Protein AF-A0A1W9LTY4-F1 (afdb_monomer)

Foldseek 3Di:
DVVVVVVVVVVVVVVVVVVDPDPVVVVVVVVVVVVVVVVVVVVVVVVVVVVCVVVPVCVVVLVVLLVVDVVLVVLVVVLVVVLVVCCVPPVDDPVVNVVSVVVSVVVSVVVSVVQCPDPVSVVVSVVPQPPPPVVVLLVLLPLADPLLSVLLVLVVVLLVVVCVVDPDPLCVSLSSLVVVLSSLLSVLRSVLVVCLVPDDDPVVNVVSVVLNVVSSVLSNVLSVLSVVLVVVVVVPVVDPVCSVVSVVSSVVNSVSSVVSSVVSVPD

Nearest PDB structures (foldseek):
  4o5m-assembly1_D  TM=4.975E-01  e=4.688E+00  Brucella suis 1330
  4nqi-assembly1_A  TM=3.437E-01  e=2.081E+00  Dictyostelium discoideum
  1zww-assembly1_B  TM=2.992E-01  e=2.081E+00  Mus musculus
  1zww-assembly1_A  TM=3.398E-01  e=3.286E+00  Mus musculus

Secondary structure (DSSP, 8-state):
-HHHHHHHHHHHHHHHHHH---HHHHHHHHHHHHHHHHHHHHHHHHHHHHHHGGGGGGHHHHHHHHHT-HHHHHHHHHHHHHHHHHHHHH---HHHHHHHHHHHHHHHHHHHHHHHTSHHHHHHHTTS-----HHHHHHHHTTS-HHHHHHHHHHHHHHHHHHHH---TTTHHHHHHHHHHHHHHHHHHHHHHHHHHHS--HHHHHHHHHHHHHHHHHHHHHHHHHHHHHHHHHHHTT-TTHHHHHHHHHHHHHHHHHHHHHHHH--

Solvent-accessible surface area (backbone atoms only — not comparable to full-atom values): 14920 Å² total; per-residue (Å²): 116,71,67,61,57,50,51,57,53,50,53,57,50,56,59,54,56,74,72,52,85,49,69,70,60,50,52,55,51,51,51,53,51,51,53,52,53,50,50,52,47,51,53,55,48,51,60,54,49,65,66,50,60,81,42,62,88,50,46,64,58,51,53,51,56,50,69,70,32,69,68,51,55,50,53,52,50,51,47,52,51,53,52,49,52,50,48,73,74,62,66,59,59,71,70,56,47,53,52,50,54,53,47,48,54,50,51,53,54,49,47,52,56,55,47,70,67,31,67,70,46,49,61,47,55,75,62,46,72,74,81,68,56,65,65,62,53,56,61,62,42,72,69,37,56,71,72,41,41,57,35,50,54,53,36,51,53,49,50,53,48,51,54,69,76,46,83,59,77,86,56,48,65,61,52,50,49,40,53,50,48,52,48,56,43,48,57,50,46,28,54,51,52,52,43,47,73,76,49,75,54,72,68,55,29,51,52,44,51,50,53,52,52,51,53,40,48,51,45,43,52,39,35,52,50,49,52,51,48,59,58,50,50,75,66,38,84,78,41,85,76,42,56,62,56,53,53,50,51,54,50,50,48,43,48,53,51,51,50,58,48,47,62,75,70,57,129

Sequence (267 aa):
MVSESLNMKLQRFITKKHQMRNFPDFLLFSLKFIAKEIKKLIVATKCLFRENFCNMMRSERIFSAISAYPLTWLSFIIVIVMEWAFMAWFEPPMLIKLAAVSTGVILLLIWIIIFTRSETFWRRYNRMPEEMDTDEFKASLKDAHPAFIQAVEKCMEMVHKIQKEFKSKSFQGEVDWLMKSLTDLTQNHIQLYSRSREFGTEEQKQEMNNLIGQQIKSVEDSLVALKRFSGNLTLFDSQINAQKEIDAELKAINQGLQEAIKEVLSP

Structure (mmCIF, N/CA/C/O backbone):
data_AF-A0A1W9LTY4-F1
#
_entry.id   AF-A0A1W9LTY4-F1
#
loop_
_atom_site.group_PDB
_atom_site.id
_atom_site.type_symbol
_atom_site.label_atom_id
_atom_site.label_alt_id
_atom_site.label_comp_id
_atom_site.label_asym_id
_atom_site.label_entity_id
_atom_site.label_seq_id
_atom_site.pdbx_PDB_ins_code
_atom_site.Cartn_x
_atom_site.Cartn_y
_atom_site.Cartn_z
_atom_site.occupancy
_atom_site.B_iso_or_equiv
_atom_site.auth_seq_id
_atom_site.auth_comp_id
_atom_site.auth_asym_id
_atom_site.auth_atom_id
_atom_site.pdbx_PDB_model_num
ATOM 1 N N . MET A 1 1 ? 17.345 29.601 -9.225 1.00 54.03 1 MET A N 1
ATOM 2 C CA . MET A 1 1 ? 18.700 29.594 -8.617 1.00 54.03 1 MET A CA 1
ATOM 3 C C . MET A 1 1 ? 19.622 28.460 -9.093 1.00 54.03 1 MET A C 1
ATO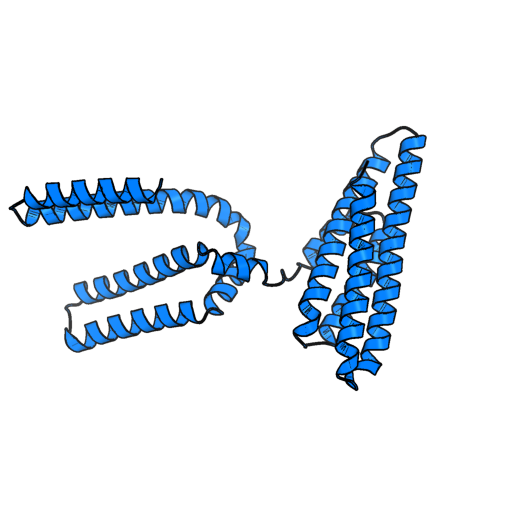M 5 O O . MET A 1 1 ? 20.791 28.736 -9.328 1.00 54.03 1 MET A O 1
ATOM 9 N N . VAL A 1 2 ? 19.172 27.208 -9.288 1.00 64.31 2 VAL A N 1
ATOM 10 C CA . VAL A 1 2 ? 20.067 26.112 -9.759 1.00 64.31 2 VAL A CA 1
ATOM 11 C C . VAL A 1 2 ? 20.572 26.323 -11.202 1.00 64.31 2 VAL A C 1
ATOM 13 O O . VAL A 1 2 ? 21.733 26.043 -11.495 1.00 64.31 2 VAL A O 1
ATOM 16 N N . SER A 1 3 ? 19.734 26.896 -12.075 1.00 59.31 3 SER A N 1
ATOM 17 C CA . SER A 1 3 ? 20.059 27.185 -13.485 1.00 59.31 3 SER A CA 1
ATOM 18 C C . SER A 1 3 ? 21.231 28.173 -13.657 1.00 59.31 3 SER A C 1
ATOM 20 O O . SER A 1 3 ? 22.182 27.889 -14.385 1.00 59.31 3 SER A O 1
ATOM 22 N N . GLU A 1 4 ? 21.253 29.281 -12.907 1.00 70.31 4 GLU A N 1
ATOM 23 C CA . GLU A 1 4 ? 22.330 30.287 -12.994 1.00 70.31 4 GLU A CA 1
ATOM 24 C C . GLU A 1 4 ? 23.673 29.770 -12.454 1.00 70.31 4 GLU A C 1
ATOM 26 O O . GLU A 1 4 ? 24.735 30.081 -13.000 1.00 70.31 4 GLU A O 1
ATOM 31 N N . SER A 1 5 ? 23.640 28.911 -11.426 1.00 79.50 5 SER A N 1
ATOM 32 C CA . SER A 1 5 ? 24.843 28.266 -10.878 1.00 79.50 5 SER A CA 1
ATOM 33 C C . SER A 1 5 ? 25.511 27.326 -11.888 1.00 79.50 5 SER A C 1
ATOM 35 O O . SER A 1 5 ? 26.742 27.263 -11.967 1.00 79.50 5 SER A O 1
ATOM 37 N N . LEU A 1 6 ? 24.711 26.605 -12.679 1.00 73.38 6 LEU A N 1
ATOM 38 C CA . LEU A 1 6 ? 25.202 25.740 -13.753 1.00 73.38 6 LEU A CA 1
ATOM 39 C C . LEU A 1 6 ? 25.782 26.561 -14.907 1.00 73.38 6 LEU A C 1
ATOM 41 O O . LEU A 1 6 ? 26.866 26.235 -15.390 1.00 73.38 6 LEU A O 1
ATOM 45 N N . ASN A 1 7 ? 25.128 27.664 -15.279 1.00 74.62 7 ASN A N 1
ATOM 46 C CA . ASN A 1 7 ? 25.553 28.492 -16.406 1.00 74.62 7 ASN A CA 1
ATOM 47 C C . ASN A 1 7 ? 26.909 29.185 -16.146 1.00 74.62 7 ASN A C 1
ATOM 49 O O . ASN A 1 7 ? 27.810 29.150 -16.987 1.00 74.62 7 ASN A O 1
ATOM 53 N N . MET A 1 8 ? 27.134 29.694 -14.926 1.00 80.50 8 MET A N 1
ATOM 54 C CA . MET A 1 8 ? 28.442 30.245 -14.534 1.00 80.50 8 MET A CA 1
ATOM 55 C C . MET A 1 8 ? 29.559 29.190 -14.481 1.00 80.50 8 MET A C 1
ATOM 57 O O . MET A 1 8 ? 30.711 29.487 -14.813 1.00 80.50 8 MET A O 1
ATOM 61 N N . LYS A 1 9 ? 29.253 27.953 -14.068 1.00 80.75 9 LYS A N 1
ATOM 62 C CA . LYS A 1 9 ? 30.239 26.857 -14.068 1.00 80.75 9 LYS A CA 1
ATOM 63 C C . LYS A 1 9 ? 30.609 26.441 -15.489 1.00 80.75 9 LYS A C 1
ATOM 65 O O . LYS A 1 9 ? 31.783 26.173 -15.739 1.00 80.75 9 LYS A O 1
ATOM 70 N N . LEU A 1 10 ? 29.642 26.449 -16.407 1.00 76.12 10 LEU A N 1
ATOM 71 C CA . LEU A 1 10 ? 29.860 26.132 -17.815 1.00 76.12 10 LEU A CA 1
ATOM 72 C C . LEU A 1 10 ? 30.768 27.173 -18.488 1.00 76.12 10 LEU A C 1
ATOM 74 O O . LEU A 1 10 ? 31.749 26.803 -19.132 1.00 76.12 10 LEU A O 1
ATOM 78 N N . GLN A 1 11 ? 30.517 28.469 -18.263 1.00 78.88 11 GLN A N 1
ATOM 79 C CA . GLN A 1 11 ? 31.347 29.532 -18.843 1.00 78.88 11 GLN A CA 1
ATOM 80 C C . GLN A 1 11 ? 32.803 29.480 -18.372 1.00 78.88 11 GLN A C 1
ATOM 82 O O . GLN A 1 11 ? 33.707 29.588 -19.202 1.00 78.88 11 GLN A O 1
ATOM 87 N N . ARG A 1 12 ? 33.049 29.237 -17.076 1.00 82.25 12 ARG A N 1
ATOM 88 C CA . ARG A 1 12 ? 34.416 29.069 -16.543 1.00 82.25 12 ARG A CA 1
ATOM 89 C C . ARG A 1 12 ? 35.118 27.835 -17.108 1.00 82.25 12 ARG A C 1
ATOM 91 O O . ARG A 1 12 ? 36.339 27.831 -17.239 1.00 82.25 12 ARG A O 1
ATOM 98 N N . PHE A 1 13 ? 34.367 26.786 -17.438 1.00 73.38 13 PHE A N 1
ATOM 99 C CA . PHE A 1 13 ? 34.918 25.579 -18.050 1.00 73.38 13 PHE A CA 1
ATOM 100 C C . PHE A 1 13 ? 35.371 25.842 -19.494 1.00 73.38 13 PHE A C 1
ATOM 102 O O . PHE A 1 13 ? 36.461 25.426 -19.884 1.00 73.38 13 PHE A O 1
ATOM 109 N N . ILE A 1 14 ? 34.581 26.601 -20.261 1.00 73.62 14 ILE A N 1
ATOM 110 C CA . ILE A 1 14 ? 34.890 26.965 -21.652 1.00 73.62 14 ILE A CA 1
ATOM 111 C C . ILE A 1 14 ? 36.119 27.884 -21.726 1.00 73.62 14 ILE A C 1
ATOM 113 O O . ILE A 1 14 ? 37.012 27.641 -22.538 1.00 73.62 14 ILE A O 1
ATOM 117 N N . THR A 1 15 ? 36.228 28.881 -20.841 1.00 75.94 15 THR A N 1
ATOM 118 C CA . THR A 1 15 ? 37.403 29.778 -20.814 1.00 75.94 15 THR A CA 1
ATOM 119 C C . THR A 1 15 ? 38.686 29.026 -20.468 1.00 75.94 15 THR A C 1
ATOM 121 O O . THR A 1 15 ? 39.719 29.246 -21.095 1.00 75.94 15 THR A O 1
ATOM 124 N N . LYS A 1 16 ? 38.624 28.075 -19.528 1.00 67.62 16 LYS A N 1
ATOM 125 C CA . LYS A 1 16 ? 39.793 27.272 -19.138 1.00 67.62 16 LYS A CA 1
ATOM 126 C C . LYS A 1 16 ? 40.217 26.270 -20.217 1.00 67.62 16 LYS A C 1
ATOM 128 O O . LYS A 1 16 ? 41.405 25.987 -20.346 1.00 67.62 16 LYS A O 1
ATOM 133 N N . LYS A 1 17 ? 39.267 25.774 -21.020 1.00 60.31 17 LYS A N 1
ATOM 134 C CA . LYS A 1 17 ? 39.527 24.880 -22.161 1.00 60.31 17 LYS A CA 1
ATOM 135 C C . LYS A 1 17 ? 40.365 25.561 -23.247 1.00 60.31 17 LYS A C 1
ATOM 137 O O . LYS A 1 17 ? 41.243 24.921 -23.812 1.00 60.31 17 LYS A O 1
ATOM 142 N N . HIS A 1 18 ? 40.149 26.852 -23.500 1.00 63.06 18 HIS A N 1
ATOM 143 C CA . HIS A 1 18 ? 40.916 27.590 -24.511 1.00 63.06 18 HIS A CA 1
ATOM 144 C C . HIS A 1 18 ? 42.380 27.848 -24.123 1.00 63.06 18 HIS A C 1
ATOM 146 O O . HIS A 1 18 ? 43.207 28.097 -24.998 1.00 63.06 18 HIS A O 1
ATOM 152 N N . GLN A 1 19 ? 42.707 27.763 -22.832 1.00 62.19 19 GLN A N 1
ATOM 153 C CA . GLN A 1 19 ? 44.038 28.070 -22.309 1.00 62.19 19 GLN A CA 1
ATOM 154 C C . GLN A 1 19 ? 44.974 26.845 -22.253 1.00 62.19 19 GLN A C 1
ATOM 156 O O . GLN A 1 19 ? 46.182 27.010 -22.103 1.00 62.19 19 GLN A O 1
ATOM 161 N N . MET A 1 20 ? 44.455 25.620 -22.416 1.00 57.00 20 MET A N 1
ATOM 162 C CA . MET A 1 20 ? 45.250 24.384 -22.430 1.00 57.00 20 MET A CA 1
ATOM 163 C C . MET A 1 20 ? 45.472 23.905 -23.873 1.00 57.00 20 MET A C 1
ATOM 165 O O . MET A 1 20 ? 44.665 23.155 -24.414 1.00 57.00 20 MET A O 1
ATOM 169 N N . ARG A 1 21 ? 46.566 24.342 -24.516 1.00 54.47 21 ARG A N 1
ATOM 170 C CA . ARG A 1 21 ? 46.951 23.876 -25.870 1.00 54.47 21 ARG A CA 1
ATOM 171 C C . ARG A 1 21 ? 47.548 22.463 -25.899 1.00 54.47 21 ARG A C 1
ATOM 173 O O . ARG A 1 21 ? 47.611 21.869 -26.969 1.00 54.47 21 ARG A O 1
ATOM 180 N N . ASN A 1 22 ? 47.937 21.906 -24.753 1.00 58.03 22 ASN A N 1
ATOM 181 C CA . ASN A 1 22 ? 48.504 20.563 -24.672 1.00 58.03 22 ASN A CA 1
ATOM 182 C C . ASN A 1 22 ? 47.412 19.529 -24.355 1.00 58.03 22 ASN A C 1
ATOM 184 O O . ASN A 1 22 ? 46.839 19.507 -23.266 1.00 58.03 22 ASN A O 1
ATOM 188 N N . PHE A 1 23 ? 47.154 18.641 -25.319 1.00 59.53 23 PHE A N 1
ATOM 189 C CA . PHE A 1 23 ? 46.221 17.512 -25.221 1.00 59.53 23 PHE A CA 1
ATOM 190 C C . PHE A 1 23 ? 46.355 16.649 -23.939 1.00 59.53 23 PHE A C 1
ATOM 192 O O . PHE A 1 23 ? 45.315 16.301 -23.368 1.00 59.53 23 PHE A O 1
ATOM 199 N N . PRO A 1 24 ? 47.564 16.332 -23.417 1.00 68.44 24 PRO A N 1
ATOM 200 C CA . PRO A 1 24 ? 47.681 15.540 -22.186 1.00 68.44 24 PRO A CA 1
ATOM 201 C C . PRO A 1 24 ? 47.119 16.248 -20.942 1.00 68.44 24 PRO A C 1
ATOM 203 O O . PRO A 1 24 ? 46.487 15.601 -20.104 1.00 68.44 24 PRO A O 1
ATOM 206 N N . ASP A 1 25 ? 47.251 17.573 -20.844 1.00 67.69 25 ASP A N 1
ATOM 207 C CA . ASP A 1 25 ? 46.746 18.337 -19.695 1.00 67.69 25 ASP A CA 1
ATOM 208 C C . ASP A 1 25 ? 45.213 18.408 -19.689 1.00 67.69 25 ASP A C 1
ATOM 210 O O . ASP A 1 25 ? 44.577 18.356 -18.631 1.00 67.69 25 ASP A O 1
ATOM 214 N N . PHE A 1 26 ? 44.599 18.444 -20.877 1.00 64.56 26 PHE A N 1
ATOM 215 C CA . PHE A 1 26 ? 43.145 18.417 -21.030 1.00 64.56 26 PHE A CA 1
ATOM 216 C C . PHE A 1 26 ? 42.536 17.076 -20.592 1.00 64.56 26 PHE A C 1
ATOM 218 O O . PHE A 1 26 ? 41.509 17.060 -19.901 1.00 64.56 26 PHE A O 1
ATOM 225 N N . LEU A 1 27 ? 43.175 15.952 -20.937 1.00 64.94 27 LEU A N 1
ATOM 226 C CA . LEU A 1 27 ? 42.747 14.626 -20.481 1.00 64.94 27 LEU A CA 1
ATOM 227 C C . LEU A 1 27 ? 42.854 14.505 -18.959 1.00 64.94 27 LEU A C 1
ATOM 229 O O . LEU A 1 27 ? 41.917 14.048 -18.302 1.00 64.94 27 LEU A O 1
ATOM 233 N N . LEU A 1 28 ? 43.953 14.991 -18.382 1.00 73.12 28 LEU A N 1
ATOM 234 C CA . LEU A 1 28 ? 44.197 14.929 -16.943 1.00 73.12 28 LEU A CA 1
ATOM 235 C C . LEU A 1 28 ? 43.223 15.823 -16.156 1.00 73.12 28 LEU A C 1
ATOM 237 O O . LEU A 1 28 ? 42.748 15.444 -15.081 1.00 73.12 28 LEU A O 1
ATOM 241 N N . PHE A 1 29 ? 42.857 16.984 -16.707 1.00 72.50 29 PHE A N 1
ATOM 242 C CA . PHE A 1 29 ? 41.827 17.856 -16.145 1.00 72.50 29 PHE A CA 1
ATOM 243 C C . PHE A 1 29 ? 40.425 17.235 -16.226 1.00 72.50 29 PHE A C 1
ATOM 245 O O . PHE A 1 29 ? 39.695 17.240 -15.232 1.00 72.50 29 PHE A O 1
ATOM 252 N N . SER A 1 30 ? 40.070 16.652 -17.374 1.00 66.38 30 SER A N 1
ATOM 253 C CA . SER A 1 30 ? 38.777 15.989 -17.584 1.00 66.38 30 SER A CA 1
ATOM 254 C C . SER A 1 30 ? 38.609 14.788 -16.650 1.00 66.38 30 SER A C 1
ATOM 256 O O . SER A 1 30 ? 37.579 14.665 -15.989 1.00 66.38 30 SER A O 1
ATOM 258 N N . LEU A 1 31 ? 39.655 13.970 -16.486 1.00 69.94 31 LEU A N 1
ATOM 259 C CA . LEU A 1 31 ? 39.673 12.853 -15.539 1.00 69.94 31 LEU A CA 1
ATOM 260 C C . LEU A 1 31 ? 39.520 13.320 -14.088 1.00 69.94 31 LEU A C 1
ATOM 262 O O . LEU A 1 31 ? 38.725 12.751 -13.344 1.00 69.94 31 LEU A O 1
ATOM 266 N N . LYS A 1 32 ? 40.219 14.387 -13.678 1.00 80.00 32 LYS A N 1
ATOM 267 C CA . LYS A 1 32 ? 40.078 14.954 -12.324 1.00 80.00 32 LYS A CA 1
ATOM 268 C C . LYS A 1 32 ? 38.678 15.510 -12.069 1.00 80.00 32 LYS A C 1
ATOM 270 O O . LYS A 1 32 ? 38.164 15.380 -10.957 1.00 80.00 32 LYS A O 1
ATOM 275 N N . PHE A 1 33 ? 38.059 16.127 -13.073 1.00 73.69 33 PHE A N 1
ATOM 276 C CA . PHE A 1 33 ? 36.700 16.649 -12.965 1.00 73.69 33 PHE A CA 1
ATOM 277 C C . PHE A 1 33 ? 35.673 15.516 -12.844 1.00 73.69 33 PHE A C 1
ATOM 279 O O . PHE A 1 33 ? 34.871 15.522 -11.909 1.00 73.69 33 PHE A O 1
ATOM 286 N N . ILE A 1 34 ? 35.766 14.504 -13.713 1.00 64.94 34 ILE A N 1
ATOM 287 C CA . ILE A 1 34 ? 34.916 13.308 -13.674 1.00 64.94 34 ILE A CA 1
ATOM 288 C C . ILE A 1 34 ? 35.092 12.572 -12.338 1.00 64.94 34 ILE A C 1
ATOM 290 O O . ILE A 1 34 ? 34.106 12.292 -11.665 1.00 64.94 34 ILE A O 1
ATOM 294 N N . ALA A 1 35 ? 36.328 12.355 -11.878 1.00 77.25 35 ALA A N 1
ATOM 295 C CA . ALA A 1 35 ? 36.602 11.708 -10.594 1.00 77.25 35 ALA A CA 1
ATOM 296 C C . ALA A 1 35 ? 36.017 12.484 -9.401 1.00 77.25 35 ALA A C 1
ATOM 298 O O . ALA A 1 35 ? 35.515 11.882 -8.450 1.00 77.25 35 ALA A O 1
ATOM 299 N N . LYS A 1 36 ? 36.043 13.823 -9.441 1.00 81.06 36 LYS A N 1
ATOM 300 C CA . LYS A 1 36 ? 35.466 14.670 -8.388 1.00 81.06 36 LYS A CA 1
ATOM 301 C C . LYS A 1 36 ? 33.943 14.564 -8.336 1.00 81.06 36 LYS A C 1
ATOM 303 O O . LYS A 1 36 ? 33.391 14.474 -7.239 1.00 81.06 36 LYS A O 1
ATOM 308 N N . GLU 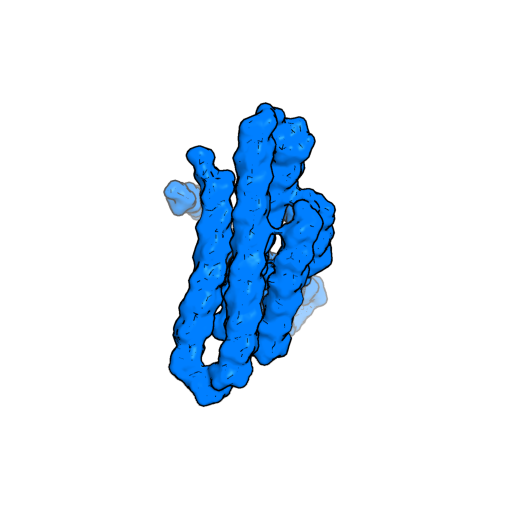A 1 37 ? 33.272 14.567 -9.485 1.00 73.81 37 GLU A N 1
ATOM 309 C CA . GLU A 1 37 ? 31.814 14.419 -9.538 1.00 73.81 37 GLU A CA 1
ATOM 310 C C . GLU A 1 37 ? 31.377 12.982 -9.211 1.00 73.81 37 GLU A C 1
ATOM 312 O O . GLU A 1 37 ? 30.442 12.808 -8.433 1.00 73.81 37 GLU A O 1
ATOM 317 N N . ILE A 1 38 ? 32.128 11.960 -9.643 1.00 69.88 38 ILE A N 1
ATOM 318 C CA . ILE A 1 38 ? 31.923 10.565 -9.219 1.00 69.88 38 ILE A CA 1
ATOM 319 C C . ILE A 1 38 ? 32.064 10.434 -7.699 1.00 69.88 38 ILE A C 1
ATOM 321 O O . ILE A 1 38 ? 31.228 9.806 -7.059 1.00 69.88 38 ILE A O 1
ATOM 325 N N . LYS A 1 39 ? 33.072 11.062 -7.079 1.00 77.00 39 LYS A N 1
ATOM 326 C CA . LYS A 1 39 ? 33.268 10.991 -5.622 1.00 77.00 39 LYS A CA 1
ATOM 327 C C . LYS A 1 39 ? 32.121 11.651 -4.849 1.00 77.00 39 LYS A C 1
ATOM 329 O O . LYS A 1 39 ? 31.703 11.118 -3.825 1.00 77.00 39 LYS A O 1
ATOM 334 N N . LYS A 1 40 ? 31.584 12.774 -5.340 1.00 74.94 40 LYS A N 1
ATOM 335 C CA . LYS A 1 40 ? 30.384 13.402 -4.759 1.00 74.94 40 LYS A CA 1
ATOM 336 C C . LYS A 1 40 ? 29.149 12.524 -4.913 1.00 74.94 40 LYS A C 1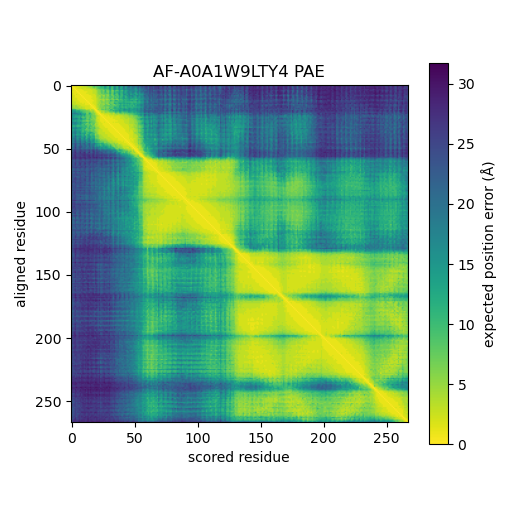
ATOM 338 O O . LYS A 1 40 ? 28.408 12.383 -3.945 1.00 74.94 40 LYS A O 1
ATOM 343 N N . LEU A 1 41 ? 28.964 11.924 -6.092 1.00 64.62 41 LEU A N 1
ATOM 344 C CA . LEU A 1 41 ? 27.915 10.940 -6.338 1.00 64.62 41 LEU A CA 1
ATOM 345 C C . LEU A 1 41 ? 28.040 9.799 -5.333 1.00 64.62 41 LEU A C 1
ATOM 347 O O . LEU A 1 41 ? 27.119 9.633 -4.557 1.00 64.62 41 LEU A O 1
ATOM 351 N N . ILE A 1 42 ? 29.197 9.137 -5.221 1.00 69.00 42 ILE A N 1
ATOM 352 C CA . ILE A 1 42 ? 29.436 8.024 -4.283 1.00 69.00 42 ILE A CA 1
ATOM 353 C C . ILE A 1 42 ? 29.132 8.398 -2.826 1.00 69.00 42 ILE A C 1
ATOM 355 O O . ILE A 1 42 ? 28.558 7.588 -2.103 1.00 69.00 42 ILE A O 1
ATOM 359 N N . VAL A 1 43 ? 29.507 9.596 -2.367 1.00 71.56 43 VAL A N 1
ATOM 360 C CA . VAL A 1 43 ? 29.210 10.041 -0.992 1.00 71.56 43 VAL A CA 1
ATOM 361 C C . VAL A 1 43 ? 27.708 10.265 -0.799 1.00 71.56 43 VAL A C 1
ATOM 363 O O . VAL A 1 43 ? 27.153 9.811 0.200 1.00 71.56 43 VAL A O 1
ATOM 366 N N . ALA A 1 44 ? 27.030 10.882 -1.772 1.00 66.19 44 ALA A N 1
ATOM 367 C CA . ALA A 1 44 ? 25.577 11.031 -1.750 1.00 66.19 44 ALA A CA 1
ATOM 368 C C . ALA A 1 44 ? 24.861 9.669 -1.821 1.00 66.19 44 ALA A C 1
ATOM 370 O O . ALA A 1 44 ? 23.882 9.459 -1.105 1.00 66.19 44 ALA A O 1
ATOM 371 N N . THR A 1 45 ? 25.375 8.721 -2.614 1.00 54.69 45 THR A N 1
ATOM 372 C CA . THR A 1 45 ? 24.852 7.354 -2.677 1.00 54.69 45 THR A CA 1
ATOM 373 C C . THR A 1 45 ? 25.097 6.618 -1.368 1.00 54.69 45 THR A C 1
ATOM 375 O O . THR A 1 45 ? 24.196 5.932 -0.923 1.00 54.69 45 THR A O 1
ATOM 378 N N . LYS A 1 46 ? 26.245 6.784 -0.695 1.00 56.84 46 LYS A N 1
ATOM 379 C CA . LYS A 1 46 ? 26.526 6.137 0.603 1.00 56.84 46 LYS A CA 1
ATOM 380 C C . LYS A 1 46 ? 25.604 6.610 1.728 1.00 56.84 46 LYS A C 1
ATOM 382 O O . LYS A 1 46 ? 25.189 5.774 2.525 1.00 56.84 46 LYS A O 1
ATOM 387 N N . CYS A 1 47 ? 25.260 7.899 1.791 1.00 52.28 47 CYS A N 1
ATOM 388 C CA . CYS A 1 47 ? 24.270 8.379 2.765 1.00 52.28 47 CYS A CA 1
ATOM 389 C C . CYS A 1 47 ? 22.880 7.783 2.495 1.00 52.28 47 CYS A C 1
ATOM 391 O O . CYS A 1 47 ? 22.246 7.296 3.422 1.00 52.28 47 CYS A O 1
ATOM 393 N N . LEU A 1 48 ? 22.461 7.711 1.226 1.00 51.66 48 LEU A N 1
ATOM 394 C CA . LEU A 1 48 ? 21.189 7.090 0.828 1.00 51.66 48 LEU A CA 1
ATOM 395 C C . LEU A 1 48 ? 21.186 5.556 0.964 1.00 51.66 48 LEU A C 1
ATOM 397 O O . LEU A 1 48 ? 20.149 4.952 1.210 1.00 51.66 48 LEU A O 1
ATOM 401 N N . PHE A 1 49 ? 22.335 4.902 0.802 1.00 44.81 49 PHE A N 1
ATOM 402 C CA . PHE A 1 49 ? 22.465 3.445 0.883 1.00 44.81 49 PHE A CA 1
ATOM 403 C C . PHE A 1 49 ? 22.434 2.948 2.333 1.00 44.81 49 PHE A C 1
ATOM 405 O O . PHE A 1 49 ? 21.983 1.837 2.590 1.00 44.81 49 PHE A O 1
ATOM 412 N N . ARG A 1 50 ? 22.859 3.785 3.292 1.00 42.91 50 ARG A N 1
ATOM 413 C CA . ARG A 1 50 ? 22.816 3.464 4.725 1.00 42.91 50 ARG A CA 1
ATOM 414 C C . ARG A 1 50 ? 21.396 3.520 5.302 1.00 42.91 50 ARG A C 1
ATOM 416 O O . ARG A 1 50 ? 21.085 2.697 6.151 1.00 42.91 50 ARG A O 1
ATOM 423 N N . GLU A 1 51 ? 20.534 4.414 4.813 1.00 47.69 51 GLU A N 1
ATOM 424 C CA . GLU A 1 51 ? 19.097 4.411 5.151 1.00 47.69 51 GLU A CA 1
ATOM 425 C C . GLU A 1 51 ? 18.323 3.299 4.421 1.00 47.69 51 GLU A C 1
ATOM 427 O O . GLU A 1 51 ? 17.395 2.720 4.980 1.00 47.69 51 GLU A O 1
ATOM 432 N N . ASN A 1 52 ? 18.730 2.925 3.203 1.00 46.09 52 ASN A N 1
ATOM 433 C CA . ASN A 1 52 ? 18.044 1.891 2.417 1.00 46.09 52 ASN A CA 1
ATOM 434 C C . ASN A 1 52 ? 18.337 0.442 2.845 1.00 46.09 52 ASN A C 1
ATOM 436 O O . ASN A 1 52 ? 17.605 -0.456 2.437 1.00 46.09 52 ASN A O 1
ATOM 440 N N . PHE A 1 53 ? 19.351 0.183 3.677 1.00 44.16 53 PHE A N 1
ATOM 441 C CA . PHE A 1 53 ? 19.688 -1.187 4.095 1.00 44.16 53 PHE A CA 1
ATOM 442 C C . PHE A 1 53 ? 18.690 -1.793 5.105 1.00 44.16 53 PHE A C 1
ATOM 444 O O . PHE A 1 53 ? 18.543 -3.010 5.144 1.00 44.16 53 PHE A O 1
ATOM 451 N N . CYS A 1 54 ? 17.929 -0.977 5.850 1.00 42.19 54 CYS A N 1
ATOM 452 C CA . CYS A 1 54 ? 16.797 -1.468 6.658 1.00 42.19 54 CYS A CA 1
ATOM 453 C C . CYS A 1 54 ? 15.574 -1.863 5.805 1.00 42.19 54 CYS A C 1
ATOM 455 O O . CYS A 1 54 ? 14.724 -2.615 6.264 1.00 42.19 54 CYS A O 1
ATOM 457 N N . ASN A 1 55 ? 15.502 -1.422 4.544 1.00 46.69 55 ASN A N 1
ATOM 458 C CA . ASN A 1 55 ? 14.418 -1.730 3.604 1.00 46.69 55 ASN A CA 1
ATOM 459 C C . ASN A 1 55 ? 14.688 -3.000 2.776 1.00 46.69 55 ASN A C 1
ATOM 461 O O . ASN A 1 55 ? 14.172 -3.130 1.668 1.00 46.69 55 ASN A O 1
ATOM 465 N N . MET A 1 56 ? 15.504 -3.944 3.253 1.00 40.50 56 MET A N 1
ATOM 466 C CA . MET A 1 56 ? 15.886 -5.121 2.459 1.00 40.50 56 MET A CA 1
ATOM 467 C C . MET A 1 56 ? 14.676 -6.007 2.077 1.00 40.50 56 MET A C 1
ATOM 469 O O . MET A 1 56 ? 14.685 -6.594 1.000 1.00 40.50 56 MET A O 1
ATOM 473 N N . MET A 1 57 ? 13.583 -5.982 2.857 1.00 46.31 57 MET A N 1
ATOM 474 C CA . MET A 1 57 ? 12.279 -6.597 2.516 1.00 46.31 57 MET A CA 1
ATOM 475 C C . MET A 1 57 ? 11.482 -5.820 1.438 1.00 46.31 57 MET A C 1
ATOM 477 O O . MET A 1 57 ? 10.542 -6.336 0.847 1.00 46.31 57 MET A O 1
ATOM 481 N N . ARG A 1 58 ? 11.883 -4.584 1.111 1.00 58.03 58 ARG A N 1
ATOM 482 C CA . ARG A 1 58 ? 11.296 -3.715 0.068 1.00 58.03 58 ARG A CA 1
ATOM 483 C C . ARG A 1 58 ? 12.025 -3.819 -1.283 1.00 58.03 58 ARG A C 1
ATOM 485 O O . ARG A 1 58 ? 11.570 -3.250 -2.275 1.00 58.03 58 ARG A O 1
ATOM 492 N N . SER A 1 59 ? 13.149 -4.542 -1.328 1.00 65.69 59 SER A N 1
ATOM 493 C CA . SER A 1 59 ? 13.995 -4.750 -2.514 1.00 65.69 59 SER A CA 1
ATOM 494 C C . SER A 1 59 ? 13.220 -5.389 -3.669 1.00 65.69 59 SER A C 1
ATOM 496 O O . SER A 1 59 ? 13.229 -4.869 -4.784 1.00 65.69 59 SER A O 1
ATOM 498 N N . GLU A 1 60 ? 12.475 -6.462 -3.397 1.00 69.88 60 GLU A N 1
ATOM 499 C CA . GLU A 1 60 ? 11.732 -7.203 -4.423 1.00 69.88 60 GLU A CA 1
ATOM 500 C C . GLU A 1 60 ? 10.669 -6.337 -5.103 1.00 69.88 60 GLU A C 1
ATOM 502 O O . GLU A 1 60 ? 10.524 -6.374 -6.325 1.00 69.88 60 GLU A O 1
ATOM 507 N N . ARG A 1 61 ? 9.996 -5.465 -4.340 1.00 69.69 61 ARG A N 1
ATOM 508 C CA . ARG A 1 61 ? 9.029 -4.502 -4.887 1.00 69.69 61 ARG A CA 1
ATOM 509 C C . ARG A 1 61 ? 9.701 -3.467 -5.771 1.00 69.69 61 ARG A C 1
ATOM 511 O O . ARG A 1 61 ? 9.171 -3.136 -6.825 1.00 69.69 61 ARG A O 1
ATOM 518 N N . ILE A 1 62 ? 10.872 -2.969 -5.376 1.00 76.62 62 ILE A N 1
ATOM 519 C CA . ILE A 1 62 ? 11.633 -2.012 -6.186 1.00 76.62 62 ILE A CA 1
ATOM 520 C C . ILE A 1 62 ? 12.078 -2.673 -7.497 1.00 76.62 62 ILE A C 1
ATOM 522 O O . ILE A 1 62 ? 11.883 -2.089 -8.561 1.00 76.62 62 ILE A O 1
ATOM 526 N N . PHE A 1 63 ? 12.598 -3.903 -7.458 1.00 79.62 63 PHE A N 1
ATOM 527 C CA . PHE A 1 63 ? 12.971 -4.645 -8.668 1.00 79.62 63 PHE A CA 1
ATOM 528 C C . PHE A 1 63 ? 11.761 -4.972 -9.554 1.00 79.62 63 PHE A C 1
ATOM 530 O O . PHE A 1 63 ? 11.825 -4.785 -10.772 1.00 79.62 63 PHE A O 1
ATOM 537 N N . SER A 1 64 ? 10.639 -5.382 -8.962 1.00 77.75 64 SER A N 1
ATOM 538 C CA . SER A 1 64 ? 9.373 -5.605 -9.669 1.00 77.75 64 SER A CA 1
ATOM 539 C C . SER A 1 64 ? 8.862 -4.313 -10.323 1.00 77.75 64 SER A C 1
ATOM 541 O O . SER A 1 64 ? 8.560 -4.282 -11.514 1.00 77.75 64 SER A O 1
ATOM 543 N N . ALA A 1 65 ? 8.883 -3.189 -9.604 1.00 79.00 65 ALA A N 1
ATOM 544 C CA . ALA A 1 65 ? 8.461 -1.891 -10.124 1.00 79.00 65 ALA A CA 1
ATOM 545 C C . ALA A 1 65 ? 9.374 -1.365 -11.245 1.00 79.00 65 ALA A C 1
ATOM 547 O O . ALA A 1 65 ? 8.886 -0.798 -12.226 1.00 79.00 65 ALA A O 1
ATOM 548 N N . ILE A 1 66 ? 10.692 -1.556 -11.124 1.00 83.62 66 ILE A N 1
ATOM 549 C CA . ILE A 1 66 ? 11.675 -1.169 -12.146 1.00 83.62 66 ILE A CA 1
ATOM 550 C C . ILE A 1 66 ? 11.517 -2.028 -13.407 1.00 83.62 66 ILE A C 1
ATOM 552 O O . ILE A 1 66 ? 11.540 -1.484 -14.514 1.00 83.62 66 ILE A O 1
ATOM 556 N N . SER A 1 67 ? 11.337 -3.343 -13.249 1.00 82.19 67 SER A N 1
ATOM 557 C CA . SER A 1 67 ? 11.159 -4.286 -14.362 1.00 82.19 67 SER A CA 1
ATOM 558 C C . SER A 1 67 ? 9.783 -4.182 -15.023 1.00 82.19 67 SER A C 1
ATOM 560 O O . SER A 1 67 ? 9.658 -4.450 -16.213 1.00 82.19 67 SER A O 1
ATOM 562 N N . ALA A 1 68 ? 8.755 -3.703 -14.324 1.00 81.06 68 ALA A N 1
ATOM 563 C CA . ALA A 1 68 ? 7.453 -3.421 -14.927 1.00 81.06 68 ALA A CA 1
ATOM 564 C C . ALA A 1 68 ? 7.462 -2.189 -15.858 1.00 81.06 68 ALA A C 1
ATOM 566 O O . ALA A 1 68 ? 6.496 -1.961 -16.589 1.00 81.06 68 ALA A O 1
ATOM 567 N N . TYR A 1 69 ? 8.521 -1.366 -15.841 1.00 83.81 69 TYR A N 1
ATOM 568 C CA . TYR A 1 69 ? 8.566 -0.125 -16.611 1.00 83.81 69 TYR A CA 1
ATOM 569 C C . TYR A 1 69 ? 9.107 -0.328 -18.036 1.00 83.81 69 TYR A C 1
ATOM 571 O O . TYR A 1 69 ? 10.261 -0.729 -18.203 1.00 83.81 69 TYR A O 1
ATOM 579 N N . PRO A 1 70 ? 8.350 0.047 -19.089 1.00 85.81 70 PRO A N 1
ATOM 580 C CA . PRO A 1 70 ? 8.791 -0.131 -20.477 1.00 85.81 70 PRO A CA 1
ATOM 581 C C . PRO A 1 70 ? 10.037 0.701 -20.810 1.00 85.81 70 PRO A C 1
ATOM 583 O O . PRO A 1 70 ? 10.860 0.295 -21.625 1.00 85.81 70 PRO A O 1
ATOM 586 N N . LEU A 1 71 ? 10.213 1.847 -20.144 1.00 88.31 71 LEU A N 1
ATOM 587 C CA . LEU A 1 71 ? 11.379 2.708 -20.338 1.00 88.31 71 LEU A CA 1
ATOM 588 C C . LEU A 1 71 ? 12.672 2.054 -19.827 1.00 88.31 71 LEU A C 1
ATOM 590 O O . LEU A 1 71 ? 13.729 2.262 -20.410 1.00 88.31 71 LEU A O 1
ATOM 594 N N . THR A 1 72 ? 12.589 1.239 -18.770 1.00 89.31 72 THR A N 1
ATOM 595 C CA . THR A 1 72 ? 13.729 0.453 -18.290 1.00 89.31 72 THR A CA 1
ATOM 596 C C . THR A 1 72 ? 14.160 -0.535 -19.366 1.00 89.31 72 THR A C 1
ATOM 598 O O . THR A 1 72 ? 15.320 -0.523 -19.762 1.00 89.31 72 THR A O 1
ATOM 601 N N . TRP A 1 73 ? 13.225 -1.317 -19.917 1.00 90.50 73 TRP A N 1
ATOM 602 C CA . TRP A 1 73 ? 13.513 -2.260 -21.004 1.00 90.50 73 TRP A CA 1
ATOM 603 C C . TRP A 1 73 ? 14.111 -1.584 -22.231 1.00 90.50 73 TRP A C 1
ATOM 605 O O . TRP A 1 73 ? 15.078 -2.090 -22.793 1.00 90.50 73 TRP A O 1
ATOM 615 N N . LEU A 1 74 ? 13.589 -0.416 -22.608 1.00 92.94 74 LEU A N 1
ATOM 616 C CA . LEU A 1 74 ? 14.131 0.362 -23.715 1.00 92.94 74 LEU A CA 1
ATOM 617 C C . LEU A 1 74 ? 15.605 0.724 -23.479 1.00 92.94 74 LEU A C 1
ATOM 619 O O . LEU A 1 74 ? 16.429 0.517 -24.365 1.00 92.94 74 LEU A O 1
ATOM 623 N N . SER A 1 75 ? 15.953 1.206 -22.284 1.00 92.25 75 SER A N 1
ATOM 624 C CA . SER A 1 75 ? 17.340 1.532 -21.934 1.00 92.25 75 SER A CA 1
ATOM 625 C C . SER A 1 75 ? 18.257 0.307 -21.978 1.00 92.25 75 SER A C 1
ATOM 627 O O . SER A 1 75 ? 19.360 0.399 -22.513 1.00 92.25 75 SER A O 1
ATOM 629 N N . PHE A 1 76 ? 17.799 -0.852 -21.491 1.00 92.44 76 PHE A N 1
ATOM 630 C CA . PHE A 1 76 ? 18.550 -2.109 -21.603 1.00 92.44 76 PHE A CA 1
ATOM 631 C C . PHE A 1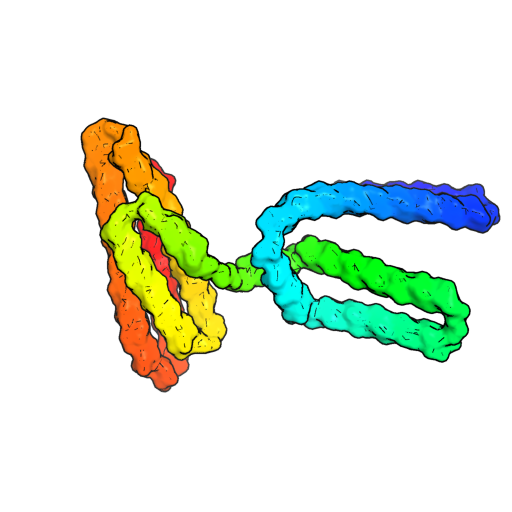 76 ? 18.780 -2.511 -23.063 1.00 92.44 76 PHE A C 1
ATOM 633 O O . PHE A 1 76 ? 19.912 -2.804 -23.442 1.00 92.44 76 PHE A O 1
ATOM 640 N N . ILE A 1 77 ? 17.735 -2.469 -23.894 1.00 93.56 77 ILE A N 1
ATOM 641 C CA . ILE A 1 77 ? 17.825 -2.802 -25.321 1.00 93.56 77 ILE A CA 1
ATOM 642 C C . ILE A 1 77 ? 18.811 -1.869 -26.028 1.00 93.56 77 ILE A C 1
ATOM 644 O O . ILE A 1 77 ? 19.658 -2.345 -26.777 1.00 93.56 77 ILE A O 1
ATOM 648 N N . ILE A 1 78 ? 18.748 -0.560 -25.769 1.00 95.25 78 ILE A N 1
ATOM 649 C CA . ILE A 1 78 ? 19.658 0.417 -26.382 1.00 95.25 78 ILE A CA 1
ATOM 650 C C . ILE A 1 78 ? 21.113 0.107 -26.024 1.00 95.25 78 ILE A C 1
ATOM 652 O O . ILE A 1 78 ? 21.955 0.072 -26.919 1.00 95.25 78 ILE A O 1
ATOM 656 N N . VAL A 1 79 ? 21.413 -0.145 -24.745 1.00 95.19 79 VAL A N 1
ATOM 657 C CA . VAL A 1 79 ? 22.780 -0.468 -24.307 1.00 95.19 79 VAL A CA 1
ATOM 658 C C . VAL A 1 79 ? 23.270 -1.756 -24.969 1.00 95.19 79 VAL A C 1
ATOM 660 O O . VAL A 1 79 ? 24.352 -1.757 -25.548 1.00 95.19 79 VAL A O 1
ATOM 663 N N . ILE A 1 80 ? 22.454 -2.816 -24.974 1.00 94.31 80 ILE A N 1
ATOM 664 C CA . ILE A 1 80 ? 22.809 -4.104 -25.590 1.00 94.31 80 ILE A CA 1
ATOM 665 C C . ILE A 1 80 ? 23.050 -3.952 -27.097 1.00 94.31 80 ILE A C 1
ATOM 667 O O . ILE A 1 80 ? 24.042 -4.461 -27.613 1.00 94.31 80 ILE A O 1
ATOM 671 N N . VAL A 1 81 ? 22.176 -3.237 -27.812 1.00 97.06 81 VAL A N 1
ATOM 672 C CA . VAL A 1 81 ? 22.312 -3.016 -29.261 1.00 97.06 81 VAL A CA 1
ATOM 673 C C . VAL A 1 81 ? 23.556 -2.188 -29.573 1.00 97.06 81 VAL A C 1
ATOM 675 O O . VAL A 1 81 ? 24.279 -2.518 -30.510 1.00 97.06 81 VAL A O 1
ATOM 678 N N . MET A 1 82 ? 23.842 -1.144 -28.788 1.00 96.00 82 MET A N 1
ATOM 679 C CA . MET A 1 82 ? 25.050 -0.335 -28.966 1.00 96.00 82 MET A CA 1
ATOM 680 C C . MET A 1 82 ? 26.325 -1.142 -28.712 1.00 96.00 82 MET A C 1
ATOM 682 O O . MET A 1 82 ? 27.261 -1.059 -29.506 1.00 96.00 82 MET A O 1
ATOM 686 N N . GLU A 1 83 ? 26.366 -1.938 -27.642 1.00 94.94 83 GLU A N 1
ATOM 687 C CA . GLU A 1 83 ? 27.512 -2.804 -27.356 1.00 94.94 83 GLU A CA 1
ATOM 688 C C . GLU A 1 83 ? 27.699 -3.861 -28.442 1.00 94.94 83 GLU A C 1
ATOM 690 O O . GLU A 1 83 ? 28.812 -4.039 -28.936 1.00 94.94 83 GLU A O 1
ATOM 695 N N . TRP A 1 84 ? 26.619 -4.516 -28.871 1.00 95.69 84 TRP A N 1
ATOM 696 C CA . TRP A 1 84 ? 26.662 -5.499 -29.951 1.00 95.69 84 TRP A CA 1
ATOM 697 C C . TRP A 1 84 ? 27.197 -4.886 -31.245 1.00 95.69 84 TRP A C 1
ATOM 699 O O . TRP A 1 84 ? 28.107 -5.433 -31.867 1.00 95.69 84 TRP A O 1
ATOM 709 N N . ALA A 1 85 ? 26.658 -3.732 -31.641 1.00 95.62 85 ALA A N 1
ATOM 710 C CA . ALA A 1 85 ? 27.078 -3.015 -32.836 1.00 95.62 85 ALA A CA 1
ATOM 711 C C . ALA A 1 85 ? 28.563 -2.620 -32.768 1.00 95.62 85 ALA A C 1
ATOM 713 O O . ALA A 1 85 ? 29.300 -2.789 -33.738 1.00 95.62 85 ALA A O 1
ATOM 714 N N . PHE A 1 86 ? 29.027 -2.165 -31.600 1.00 93.94 86 PHE A N 1
ATOM 715 C CA . PHE A 1 86 ? 30.435 -1.851 -31.372 1.00 93.94 86 PHE A CA 1
ATOM 716 C C . PHE A 1 86 ? 31.338 -3.086 -31.521 1.00 93.94 86 PHE A C 1
ATOM 718 O O . PHE A 1 86 ? 32.372 -3.016 -32.185 1.00 93.94 86 PHE A O 1
ATOM 725 N N . MET A 1 87 ? 30.942 -4.231 -30.959 1.00 93.38 87 MET A N 1
ATOM 726 C CA . MET A 1 87 ? 31.708 -5.478 -31.072 1.00 93.38 87 MET A CA 1
ATOM 727 C C . MET A 1 87 ? 31.770 -5.995 -32.510 1.00 93.38 87 MET A C 1
ATOM 729 O O . MET A 1 87 ? 32.831 -6.443 -32.942 1.00 93.38 87 MET A O 1
ATOM 733 N N . ALA A 1 88 ? 30.647 -5.925 -33.229 1.00 95.31 88 ALA A N 1
ATOM 734 C CA . ALA A 1 88 ? 30.521 -6.433 -34.589 1.00 95.31 88 ALA A CA 1
ATOM 735 C C . ALA A 1 88 ? 31.286 -5.586 -35.617 1.00 95.31 88 ALA A C 1
ATOM 737 O O . ALA A 1 88 ? 31.840 -6.140 -36.559 1.00 95.31 88 ALA A O 1
ATOM 738 N N . TRP A 1 89 ? 31.328 -4.259 -35.451 1.00 96.94 89 TRP A N 1
ATOM 739 C CA . TRP A 1 89 ? 31.993 -3.382 -36.421 1.00 96.94 89 TRP A CA 1
ATOM 740 C C . TRP A 1 89 ? 33.484 -3.175 -36.174 1.00 96.94 89 TRP A C 1
ATOM 742 O O . TRP A 1 89 ? 34.230 -3.021 -37.137 1.00 96.94 89 TRP A O 1
ATOM 752 N N . PHE A 1 90 ? 33.921 -3.120 -34.915 1.00 94.38 90 PHE A N 1
ATOM 753 C CA . PHE A 1 90 ? 35.291 -2.705 -34.593 1.00 94.38 90 PHE A CA 1
ATOM 754 C C . PHE A 1 90 ? 36.221 -3.859 -34.212 1.00 94.38 90 PHE A C 1
ATOM 756 O O . PHE A 1 90 ? 37.419 -3.624 -34.078 1.00 94.38 90 PHE A O 1
ATOM 763 N N . GLU A 1 91 ? 35.682 -5.064 -33.985 1.00 95.81 91 GLU A N 1
ATOM 764 C CA . GLU A 1 91 ? 36.418 -6.251 -33.519 1.00 95.81 91 GLU A CA 1
ATOM 765 C C . GLU A 1 91 ? 37.516 -5.940 -32.475 1.00 95.81 91 GLU A C 1
ATOM 767 O O . GLU A 1 91 ? 38.681 -6.314 -32.637 1.00 95.81 91 GLU A O 1
ATOM 772 N N . PRO A 1 92 ? 37.191 -5.230 -31.377 1.00 94.62 92 PRO A N 1
ATOM 773 C CA . PRO A 1 92 ? 38.220 -4.640 -30.535 1.00 94.62 92 PRO A CA 1
ATOM 774 C C . PRO A 1 92 ? 39.064 -5.699 -29.795 1.00 94.62 92 PRO A C 1
ATOM 776 O O . PRO A 1 92 ? 38.575 -6.793 -29.481 1.00 94.62 92 PRO A O 1
ATOM 779 N N . PRO A 1 93 ? 40.323 -5.381 -29.436 1.00 96.25 93 PRO A N 1
ATOM 780 C CA . PRO A 1 93 ? 41.143 -6.248 -28.595 1.00 96.25 93 PRO A CA 1
ATOM 781 C C . PRO A 1 93 ? 40.484 -6.466 -27.223 1.00 96.25 93 PRO A C 1
ATOM 783 O O . PRO A 1 93 ? 39.714 -5.634 -26.739 1.00 96.25 93 PRO A O 1
ATOM 786 N N . MET A 1 94 ? 40.812 -7.583 -26.565 1.00 96.06 94 MET A N 1
ATOM 787 C CA . MET A 1 94 ? 40.117 -8.072 -25.361 1.00 96.06 94 MET A CA 1
ATOM 788 C C . MET A 1 94 ? 39.983 -7.030 -24.237 1.00 96.06 94 MET A C 1
ATOM 790 O O . MET A 1 94 ? 38.933 -6.939 -23.604 1.00 96.06 94 MET A O 1
ATOM 794 N N . LEU A 1 95 ? 41.010 -6.203 -24.017 1.00 95.94 95 LEU A N 1
ATOM 795 C CA . LEU A 1 95 ? 40.973 -5.150 -22.997 1.00 95.94 95 LEU A CA 1
ATOM 796 C C . LEU A 1 95 ? 39.909 -4.084 -23.293 1.00 95.94 95 LEU A C 1
ATOM 798 O O . LEU A 1 95 ? 39.203 -3.646 -22.387 1.00 95.94 95 LEU A O 1
ATOM 802 N N . ILE A 1 96 ? 39.759 -3.700 -24.563 1.00 94.81 96 ILE A N 1
ATOM 803 C CA . ILE A 1 96 ? 38.752 -2.723 -24.988 1.00 94.81 96 ILE A CA 1
ATOM 804 C C . ILE A 1 96 ? 37.355 -3.345 -24.916 1.00 94.81 96 ILE A C 1
ATOM 806 O O . ILE A 1 96 ? 36.422 -2.668 -24.490 1.00 94.81 96 ILE A O 1
ATOM 810 N N . LYS A 1 97 ? 37.210 -4.640 -25.238 1.00 94.56 97 LYS A N 1
ATOM 811 C CA . LYS A 1 97 ? 35.942 -5.370 -25.057 1.00 94.56 97 LYS A CA 1
ATOM 812 C C . LYS A 1 97 ? 35.460 -5.306 -23.609 1.00 94.56 97 LYS A C 1
ATOM 814 O O . LYS A 1 97 ? 34.319 -4.938 -23.350 1.00 94.56 97 LYS A O 1
ATOM 819 N N . LEU A 1 98 ? 36.349 -5.618 -22.666 1.00 95.75 98 LEU A N 1
ATOM 820 C CA . LEU A 1 98 ? 36.026 -5.611 -21.242 1.00 95.75 98 LEU A CA 1
ATOM 821 C C . LEU A 1 98 ? 35.698 -4.199 -20.739 1.00 95.75 98 LEU A C 1
ATOM 823 O O . LEU A 1 98 ? 34.754 -4.026 -19.968 1.00 95.75 98 LEU A O 1
ATOM 827 N N . ALA A 1 99 ? 36.430 -3.186 -21.209 1.00 94.69 99 ALA A N 1
ATOM 828 C CA . ALA A 1 99 ? 36.148 -1.790 -20.890 1.00 94.69 99 ALA A CA 1
ATOM 829 C C . ALA A 1 99 ? 34.781 -1.330 -21.430 1.00 94.69 99 ALA A C 1
ATOM 831 O O . ALA A 1 99 ? 34.050 -0.642 -20.715 1.00 94.69 99 ALA A O 1
ATOM 832 N N . ALA A 1 100 ? 34.416 -1.732 -22.651 1.00 93.94 100 ALA A N 1
ATOM 833 C CA . ALA A 1 100 ? 33.122 -1.419 -23.255 1.00 93.94 100 ALA A CA 1
ATOM 834 C C . ALA A 1 100 ? 31.967 -2.021 -22.439 1.00 93.94 100 ALA A C 1
ATOM 836 O O . ALA A 1 100 ? 31.119 -1.268 -21.968 1.00 93.94 100 ALA A O 1
ATOM 837 N N . VAL A 1 101 ? 32.018 -3.329 -22.156 1.00 94.31 101 VAL A N 1
ATOM 838 C CA . VAL A 1 101 ? 31.000 -4.025 -21.342 1.00 94.31 101 VAL A CA 1
ATOM 839 C C . VAL A 1 101 ? 30.896 -3.421 -19.939 1.00 94.31 101 VAL A C 1
ATOM 841 O O . VAL A 1 101 ? 29.809 -3.159 -19.428 1.00 94.31 101 VAL A O 1
ATOM 844 N N . SER A 1 102 ? 32.038 -3.134 -19.303 1.00 95.12 102 SER A N 1
ATOM 845 C CA . SER A 1 102 ? 32.053 -2.489 -17.982 1.00 95.12 102 SER A CA 1
ATOM 846 C C . SER A 1 102 ? 31.373 -1.117 -18.019 1.00 95.12 102 SER A C 1
ATOM 848 O O . SER A 1 102 ? 30.675 -0.737 -17.080 1.00 95.12 102 SER A O 1
ATOM 850 N N . THR A 1 103 ? 31.551 -0.379 -19.116 1.00 94.94 103 THR A N 1
ATOM 851 C CA . THR A 1 103 ? 30.928 0.931 -19.314 1.00 94.94 103 THR A CA 1
ATOM 852 C C . THR A 1 103 ? 29.412 0.809 -19.468 1.00 94.94 103 THR A C 1
ATOM 854 O O . THR A 1 103 ? 28.695 1.582 -18.830 1.00 94.94 103 THR A O 1
ATOM 857 N N . GLY A 1 104 ? 28.895 -0.164 -20.226 1.00 94.62 104 GLY A N 1
ATOM 858 C CA . GLY A 1 104 ? 27.448 -0.373 -20.332 1.00 94.62 104 GLY A CA 1
ATOM 859 C C . GLY A 1 104 ? 26.807 -0.802 -19.018 1.00 94.62 104 GLY A C 1
ATOM 860 O O . GLY A 1 104 ? 25.769 -0.255 -18.646 1.00 94.62 104 GLY A O 1
ATOM 861 N N . VAL A 1 105 ? 27.461 -1.675 -18.241 1.00 94.62 105 VAL A N 1
ATOM 862 C CA . VAL A 1 105 ? 26.994 -2.028 -16.887 1.00 94.62 105 VAL A CA 1
ATOM 863 C C . VAL A 1 105 ? 26.894 -0.783 -16.001 1.00 94.62 105 VAL A C 1
ATOM 865 O O . VAL A 1 105 ? 25.878 -0.572 -15.338 1.00 94.62 105 VAL A O 1
ATOM 868 N N . ILE A 1 106 ? 27.910 0.086 -16.015 1.00 94.50 106 ILE A N 1
ATOM 869 C CA . ILE A 1 106 ? 27.888 1.344 -15.255 1.00 94.50 106 ILE A CA 1
ATOM 870 C C . ILE A 1 106 ? 26.746 2.254 -15.727 1.00 94.50 106 ILE A C 1
ATOM 872 O O . ILE A 1 106 ? 26.050 2.834 -14.892 1.00 94.50 106 ILE A O 1
ATOM 876 N N . LEU A 1 107 ? 26.519 2.370 -17.038 1.00 94.12 107 LEU A N 1
ATOM 877 C CA . LEU A 1 107 ? 25.422 3.168 -17.590 1.00 94.12 107 LEU A CA 1
ATOM 878 C C . LEU A 1 107 ? 24.050 2.646 -17.145 1.00 94.12 107 LEU A C 1
ATOM 880 O O . LEU A 1 107 ? 23.199 3.448 -16.761 1.00 94.12 107 LEU A O 1
ATOM 884 N N . LEU A 1 108 ? 23.847 1.326 -17.117 1.00 93.06 108 LEU A N 1
ATOM 885 C CA . LEU A 1 108 ? 22.607 0.716 -16.625 1.00 93.06 108 LEU A CA 1
ATOM 886 C C . LEU A 1 108 ? 22.400 0.954 -15.124 1.00 93.06 108 LEU A C 1
ATOM 888 O O . LEU A 1 108 ? 21.290 1.273 -14.695 1.00 93.06 108 LEU A O 1
ATOM 892 N N . LEU A 1 109 ? 23.462 0.880 -14.319 1.00 92.56 109 LEU A N 1
ATOM 893 C CA . LEU A 1 109 ? 23.386 1.212 -12.894 1.00 92.56 109 LEU A CA 1
ATOM 894 C C . LEU A 1 109 ? 23.032 2.688 -12.674 1.00 92.56 109 LEU A C 1
ATOM 896 O O . LEU A 1 109 ? 22.168 3.006 -11.855 1.00 92.56 109 LEU A O 1
ATOM 900 N N . ILE A 1 110 ? 23.655 3.598 -13.428 1.00 92.00 110 ILE A N 1
ATOM 901 C CA . ILE A 1 110 ? 23.327 5.029 -13.392 1.00 92.00 110 ILE A CA 1
ATOM 902 C C . ILE A 1 110 ? 21.870 5.251 -13.806 1.00 92.00 110 ILE A C 1
ATOM 904 O O . ILE A 1 110 ? 21.173 6.033 -13.159 1.00 92.00 110 ILE A O 1
ATOM 908 N N . TRP A 1 111 ? 21.390 4.547 -14.834 1.00 92.44 111 TRP A N 1
ATOM 909 C CA . TRP A 1 111 ? 19.996 4.614 -15.261 1.00 92.44 111 TRP A CA 1
ATOM 910 C C . TRP A 1 111 ? 19.036 4.238 -14.130 1.00 92.44 111 TRP A C 1
ATOM 912 O O . TRP A 1 111 ? 18.121 5.007 -13.850 1.00 92.44 111 TRP A O 1
ATOM 922 N N . ILE A 1 112 ? 19.273 3.126 -13.425 1.00 90.44 112 ILE A N 1
ATOM 923 C CA . ILE A 1 112 ? 18.455 2.715 -12.270 1.00 90.44 112 ILE A CA 1
ATOM 924 C C . ILE A 1 112 ? 18.437 3.809 -11.191 1.00 90.44 112 ILE A C 1
ATOM 926 O O . ILE A 1 112 ? 17.375 4.145 -10.662 1.00 90.44 112 ILE A O 1
ATOM 930 N N . ILE A 1 113 ? 19.589 4.417 -10.890 1.00 90.62 113 ILE A N 1
ATOM 931 C CA . ILE A 1 113 ? 19.687 5.502 -9.901 1.00 90.62 113 ILE A CA 1
ATOM 932 C C . ILE A 1 113 ? 18.893 6.737 -10.351 1.00 90.62 113 ILE A C 1
ATOM 934 O O . ILE A 1 113 ? 18.171 7.331 -9.555 1.00 90.62 113 ILE A O 1
ATOM 938 N N . ILE A 1 114 ? 19.005 7.145 -11.615 1.00 89.31 114 ILE A N 1
ATOM 939 C CA . ILE A 1 114 ? 18.255 8.293 -12.146 1.00 89.31 114 ILE A CA 1
ATOM 940 C C . ILE A 1 114 ? 16.754 7.991 -12.143 1.00 89.31 114 ILE A C 1
ATOM 942 O O . ILE A 1 114 ? 15.949 8.820 -11.718 1.00 89.31 114 ILE A O 1
ATOM 946 N N . PHE A 1 115 ? 16.381 6.791 -12.579 1.00 87.94 115 PHE A N 1
ATOM 947 C CA . PHE A 1 115 ? 15.000 6.361 -12.710 1.00 87.94 115 PHE A CA 1
ATOM 948 C C . PHE A 1 115 ? 14.282 6.312 -11.358 1.00 87.94 115 PHE A C 1
ATOM 950 O O . PHE A 1 115 ? 13.211 6.903 -11.211 1.00 87.94 115 PHE A O 1
ATOM 957 N N . THR A 1 116 ? 14.910 5.711 -10.345 1.00 85.62 116 THR A N 1
ATOM 958 C CA . THR A 1 116 ? 14.382 5.659 -8.969 1.00 85.62 116 THR A CA 1
ATOM 959 C C . THR A 1 116 ? 14.275 7.032 -8.306 1.00 85.62 116 THR A C 1
ATOM 961 O O . THR A 1 116 ? 13.482 7.210 -7.387 1.00 85.62 116 THR A O 1
ATOM 964 N N . AR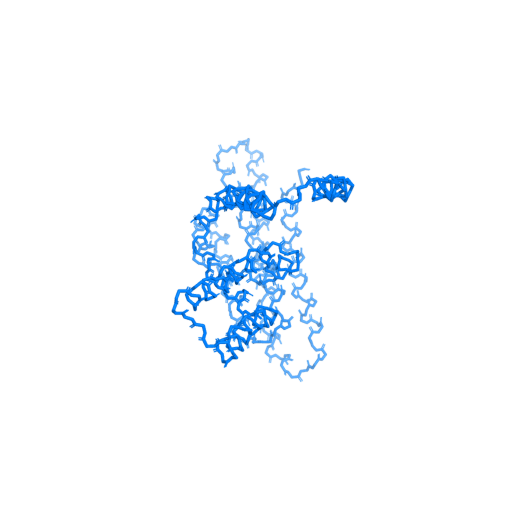G A 1 117 ? 15.024 8.038 -8.774 1.00 84.75 117 ARG A N 1
ATOM 965 C CA . ARG A 1 117 ? 14.889 9.430 -8.311 1.00 84.75 117 ARG A CA 1
ATOM 966 C C . ARG A 1 117 ? 13.840 10.234 -9.073 1.00 84.75 117 ARG A C 1
ATOM 968 O O . ARG A 1 117 ? 13.555 11.360 -8.673 1.00 84.75 117 ARG A O 1
ATOM 975 N N . SER A 1 118 ? 13.277 9.702 -10.154 1.00 87.31 118 SER A N 1
ATOM 976 C CA . SER A 1 118 ? 12.283 10.431 -10.939 1.00 87.31 118 SER A CA 1
ATOM 977 C C . SER A 1 118 ? 10.961 10.569 -10.177 1.00 87.31 118 SER A C 1
ATOM 979 O O . SER A 1 118 ? 10.472 9.616 -9.568 1.00 87.31 118 SER A O 1
ATOM 981 N N . GLU A 1 119 ? 10.339 11.749 -10.243 1.00 81.69 119 GLU A N 1
ATOM 982 C CA . GLU A 1 119 ? 9.017 11.980 -9.639 1.00 81.69 119 GLU A CA 1
ATOM 983 C C . GLU A 1 119 ? 7.951 11.053 -10.228 1.00 81.69 119 GLU A C 1
ATOM 985 O O . GLU A 1 119 ? 7.035 10.625 -9.532 1.00 81.69 119 GLU A O 1
ATOM 990 N N . THR A 1 120 ? 8.078 10.711 -11.511 1.00 80.50 120 THR A N 1
ATOM 991 C CA . THR A 1 120 ? 7.195 9.765 -12.199 1.00 80.50 120 THR A CA 1
ATOM 992 C C . THR A 1 120 ? 7.251 8.377 -11.580 1.00 80.50 120 THR A C 1
ATOM 994 O O . THR A 1 120 ? 6.197 7.773 -11.378 1.00 80.50 120 THR A O 1
ATOM 997 N N . PHE A 1 121 ? 8.454 7.888 -11.254 1.00 81.81 121 PHE A N 1
ATOM 998 C CA . PHE A 1 121 ? 8.620 6.618 -10.557 1.00 81.81 121 PHE A CA 1
ATOM 999 C C . PHE A 1 121 ? 7.979 6.690 -9.177 1.00 81.81 121 PHE A C 1
ATOM 1001 O O . PHE A 1 121 ? 7.110 5.878 -8.895 1.00 81.81 121 PHE A O 1
ATOM 1008 N N . TRP A 1 122 ? 8.300 7.702 -8.366 1.00 77.38 122 TRP A N 1
ATOM 1009 C CA . TRP A 1 122 ? 7.723 7.850 -7.025 1.00 77.38 122 TRP A CA 1
ATOM 1010 C C . TRP A 1 122 ? 6.203 7.973 -7.034 1.00 77.38 122 TRP A C 1
ATOM 1012 O O . TRP A 1 122 ? 5.523 7.315 -6.254 1.00 77.38 122 TRP A O 1
ATOM 1022 N N . ARG A 1 123 ? 5.638 8.752 -7.959 1.00 71.69 123 ARG A N 1
ATOM 1023 C CA . ARG A 1 123 ? 4.186 8.892 -8.099 1.00 71.69 123 ARG A CA 1
ATOM 1024 C C . ARG A 1 123 ? 3.519 7.563 -8.444 1.00 71.69 123 ARG A C 1
ATOM 1026 O O . ARG A 1 123 ? 2.380 7.353 -8.048 1.00 71.69 123 ARG A O 1
ATOM 1033 N N . ARG A 1 124 ? 4.189 6.687 -9.197 1.00 71.31 124 ARG A N 1
ATOM 1034 C CA . ARG A 1 124 ? 3.649 5.378 -9.577 1.00 71.31 124 ARG A CA 1
ATOM 1035 C C . ARG A 1 124 ? 3.928 4.300 -8.536 1.00 71.31 124 ARG A C 1
ATOM 1037 O O . ARG A 1 124 ? 3.045 3.497 -8.285 1.00 71.31 124 ARG A O 1
ATOM 1044 N N . TYR A 1 125 ? 5.095 4.330 -7.910 1.00 74.56 125 TYR A N 1
ATOM 1045 C CA . TYR A 1 125 ? 5.477 3.476 -6.793 1.00 74.56 125 TYR A CA 1
ATOM 1046 C C . TYR A 1 125 ? 4.548 3.703 -5.595 1.00 74.56 125 TYR A C 1
ATOM 1048 O O . TYR A 1 125 ? 3.978 2.753 -5.087 1.00 74.56 125 TYR A O 1
ATOM 1056 N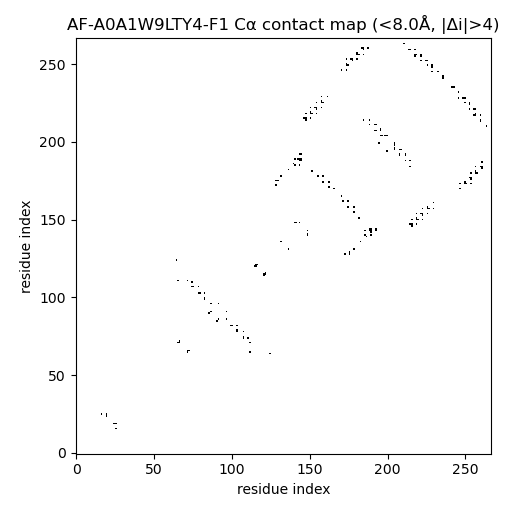 N . ASN A 1 126 ? 4.256 4.959 -5.248 1.00 65.69 126 ASN A N 1
ATOM 1057 C CA . ASN A 1 126 ? 3.294 5.302 -4.191 1.00 65.69 126 ASN A CA 1
ATOM 1058 C C . ASN A 1 126 ? 1.830 5.000 -4.566 1.00 65.69 126 ASN A C 1
ATOM 1060 O O . ASN A 1 126 ? 0.947 5.118 -3.725 1.00 65.69 126 ASN A O 1
ATOM 1064 N N . ARG A 1 127 ? 1.558 4.692 -5.840 1.00 63.03 127 ARG A N 1
ATOM 1065 C CA . ARG A 1 127 ? 0.249 4.227 -6.325 1.00 63.03 127 ARG A CA 1
ATOM 1066 C C . ARG A 1 127 ? 0.203 2.715 -6.510 1.00 63.03 127 ARG A C 1
ATOM 1068 O O . ARG A 1 127 ? -0.868 2.204 -6.816 1.00 63.03 127 ARG A O 1
ATOM 1075 N N . MET A 1 128 ? 1.337 2.017 -6.412 1.00 61.88 128 MET A N 1
ATOM 1076 C CA . MET A 1 128 ? 1.292 0.569 -6.310 1.00 61.88 128 MET A CA 1
ATOM 1077 C C . MET A 1 128 ? 0.685 0.274 -4.947 1.00 61.88 128 MET A C 1
ATOM 1079 O O . MET A 1 128 ? 1.180 0.823 -3.960 1.00 61.88 128 MET A O 1
ATOM 1083 N N . PRO A 1 129 ? -0.398 -0.509 -4.894 1.00 57.03 129 PRO A N 1
ATOM 1084 C CA . PRO A 1 129 ? -0.963 -0.881 -3.620 1.00 57.03 129 PRO A CA 1
ATOM 1085 C C . PRO A 1 129 ? 0.127 -1.553 -2.808 1.00 57.03 129 PRO A C 1
ATOM 1087 O O . PRO A 1 129 ? 0.808 -2.465 -3.286 1.00 57.03 129 PRO A O 1
ATOM 1090 N N . GLU A 1 130 ? 0.377 -1.017 -1.616 1.00 59.09 130 GLU A N 1
ATOM 1091 C CA . GLU A 1 130 ? 1.191 -1.746 -0.669 1.00 59.09 130 GLU A CA 1
ATOM 1092 C C . GLU A 1 130 ? 0.394 -3.008 -0.381 1.00 59.09 130 GLU A C 1
ATOM 1094 O O . GLU A 1 130 ? -0.670 -2.937 0.225 1.00 59.09 130 GLU A O 1
ATOM 1099 N N . GLU A 1 131 ? 0.876 -4.153 -0.874 1.00 60.47 131 GLU A N 1
ATOM 1100 C CA . GLU A 1 131 ? 0.466 -5.439 -0.330 1.00 60.47 131 GLU A CA 1
ATOM 1101 C C . GLU A 1 131 ? 0.754 -5.334 1.159 1.00 60.47 131 GLU A C 1
ATOM 1103 O O . GLU A 1 131 ? 1.913 -5.329 1.593 1.00 60.47 131 GLU A O 1
ATOM 1108 N N . MET A 1 132 ? -0.302 -5.045 1.905 1.00 65.06 132 MET A N 1
ATOM 1109 C CA . MET A 1 132 ? -0.226 -4.833 3.325 1.00 65.06 132 MET A CA 1
ATOM 1110 C C . MET A 1 132 ? 0.143 -6.189 3.891 1.00 65.06 132 MET A C 1
ATOM 1112 O O . MET A 1 132 ? -0.603 -7.156 3.702 1.00 65.06 132 MET A O 1
ATOM 1116 N N . ASP A 1 133 ? 1.330 -6.280 4.488 1.00 75.44 133 ASP A N 1
ATOM 1117 C CA . ASP A 1 133 ? 1.767 -7.529 5.084 1.00 75.44 133 ASP A CA 1
ATOM 1118 C C . ASP A 1 133 ? 0.760 -7.870 6.184 1.00 75.44 133 ASP A C 1
ATOM 1120 O O . ASP A 1 133 ? 0.630 -7.193 7.207 1.00 75.44 133 ASP A O 1
ATOM 1124 N N . THR A 1 134 ? -0.049 -8.885 5.894 1.00 79.50 134 THR A N 1
ATOM 1125 C CA . THR A 1 134 ? -1.180 -9.270 6.730 1.00 79.50 134 THR A CA 1
ATOM 1126 C C . THR A 1 134 ? -0.674 -9.753 8.086 1.00 79.50 134 THR A C 1
ATOM 1128 O O . THR A 1 134 ? -1.368 -9.592 9.090 1.00 79.50 134 THR A O 1
ATOM 1131 N N . ASP A 1 135 ? 0.545 -10.293 8.127 1.00 82.44 135 ASP A N 1
ATOM 1132 C CA . ASP A 1 135 ? 1.184 -10.772 9.344 1.00 82.44 135 ASP A CA 1
ATOM 1133 C C . ASP A 1 135 ? 1.726 -9.610 10.180 1.00 82.44 135 ASP A C 1
ATOM 1135 O O . ASP A 1 135 ? 1.540 -9.604 11.399 1.00 82.44 135 ASP A O 1
ATOM 1139 N N . GLU A 1 136 ? 2.305 -8.584 9.547 1.00 82.56 136 GLU A N 1
ATOM 1140 C CA . GLU A 1 136 ? 2.722 -7.352 10.233 1.00 82.56 136 GLU A CA 1
ATOM 1141 C C . GLU A 1 136 ? 1.515 -6.631 10.849 1.00 82.56 136 GLU A C 1
ATOM 1143 O O . GLU A 1 136 ? 1.534 -6.243 12.021 1.00 82.56 136 GLU A O 1
ATOM 1148 N N . PHE A 1 137 ? 0.412 -6.532 10.103 1.00 87.00 137 PHE A N 1
ATOM 1149 C CA . PHE A 1 137 ? -0.811 -5.925 10.617 1.00 87.00 137 PHE A CA 1
ATOM 1150 C C . PHE A 1 137 ? -1.420 -6.721 11.778 1.00 87.00 137 PHE A C 1
ATOM 1152 O O . PHE A 1 137 ? -1.769 -6.145 12.812 1.00 87.00 137 PHE A O 1
ATOM 1159 N N . LYS A 1 138 ? -1.479 -8.054 11.666 1.00 88.31 138 LYS A N 1
ATOM 1160 C CA . LYS A 1 138 ? -1.919 -8.932 12.763 1.00 88.31 138 LYS A CA 1
ATOM 1161 C C . LYS A 1 138 ? -1.016 -8.843 13.987 1.00 88.31 138 LYS A C 1
ATOM 1163 O O . LYS A 1 138 ? -1.507 -8.933 15.110 1.00 88.31 138 LYS A O 1
ATOM 1168 N N . ALA A 1 139 ? 0.290 -8.665 13.799 1.00 89.38 139 ALA A N 1
ATOM 1169 C CA . ALA A 1 139 ? 1.205 -8.438 14.906 1.00 89.38 139 ALA A CA 1
ATOM 1170 C C . ALA A 1 139 ? 0.878 -7.126 15.633 1.00 89.38 139 ALA A C 1
ATOM 1172 O O . ALA A 1 139 ? 0.860 -7.125 16.863 1.00 89.38 139 ALA A O 1
ATOM 1173 N N . SER A 1 140 ? 0.540 -6.062 14.892 1.00 89.69 140 SER A N 1
ATOM 1174 C CA . SER A 1 140 ? 0.142 -4.769 15.470 1.00 89.69 140 SER A CA 1
ATOM 1175 C C . SER A 1 140 ? -1.168 -4.842 16.268 1.00 89.69 140 SER A C 1
ATOM 1177 O O . SER A 1 140 ? -1.303 -4.183 17.292 1.00 89.69 140 SER A O 1
ATOM 1179 N N . LEU A 1 141 ? -2.110 -5.704 15.866 1.00 92.94 141 LEU A N 1
ATOM 1180 C CA . LEU A 1 141 ? -3.413 -5.847 16.526 1.00 92.94 141 LEU A CA 1
ATOM 1181 C C . LEU A 1 141 ? -3.341 -6.409 17.952 1.00 92.94 141 LEU A C 1
ATOM 1183 O O . LEU A 1 141 ? -4.288 -6.222 18.709 1.00 92.94 141 LEU A O 1
ATOM 1187 N N . LYS A 1 142 ? -2.248 -7.074 18.349 1.00 93.56 142 LYS A N 1
ATOM 1188 C CA . LYS A 1 142 ? -2.135 -7.734 19.666 1.00 93.56 142 LYS A CA 1
ATOM 1189 C C . LYS A 1 142 ? -2.307 -6.787 20.857 1.00 93.56 142 LYS A C 1
ATOM 1191 O O . LYS A 1 142 ? -2.736 -7.240 21.915 1.00 93.56 142 LYS A O 1
ATOM 1196 N N . ASP A 1 143 ? -2.004 -5.505 20.671 1.00 92.81 143 ASP A N 1
ATOM 1197 C CA . ASP A 1 143 ? -2.074 -4.484 21.721 1.00 92.81 143 ASP A CA 1
ATOM 1198 C C . ASP A 1 143 ? -3.416 -3.721 21.743 1.00 92.81 143 ASP A C 1
ATOM 1200 O O . ASP A 1 143 ? -3.625 -2.845 22.583 1.00 92.81 143 ASP A O 1
ATOM 1204 N N . ALA A 1 144 ? -4.342 -4.035 20.830 1.00 94.44 144 ALA A N 1
ATOM 1205 C CA . ALA A 1 144 ? -5.660 -3.408 20.748 1.00 94.44 144 ALA A CA 1
ATOM 1206 C C . ALA A 1 144 ? -6.680 -4.031 21.725 1.00 94.44 144 ALA A C 1
ATOM 1208 O O . ALA A 1 144 ? -6.462 -5.089 22.319 1.00 94.44 144 ALA A O 1
ATOM 1209 N N . HIS A 1 145 ? -7.846 -3.392 21.877 1.00 95.94 145 HIS A N 1
ATOM 1210 C CA . HIS A 1 145 ? -8.936 -3.947 22.678 1.00 95.94 145 HIS A CA 1
ATOM 1211 C C . HIS A 1 145 ? -9.473 -5.259 22.055 1.00 95.94 145 HIS A C 1
ATOM 1213 O O . HIS A 1 145 ? -9.736 -5.286 20.851 1.00 95.94 145 HIS A O 1
ATOM 1219 N N . PRO A 1 146 ? -9.751 -6.332 22.827 1.00 95.19 146 PRO A N 1
ATOM 1220 C CA . PRO A 1 146 ? -10.157 -7.634 22.273 1.00 95.19 146 PRO A CA 1
ATOM 1221 C C . PRO A 1 146 ? -11.382 -7.598 21.347 1.00 95.19 146 PRO A C 1
ATOM 1223 O O . PRO A 1 146 ? -11.404 -8.264 20.313 1.00 95.19 146 PRO A O 1
ATOM 1226 N N . ALA A 1 147 ? -12.394 -6.793 21.686 1.00 94.69 147 ALA A N 1
ATOM 1227 C CA . ALA A 1 147 ? -13.573 -6.627 20.830 1.00 94.69 147 ALA A CA 1
ATOM 1228 C C . ALA A 1 147 ? -13.235 -5.928 19.499 1.00 94.69 147 ALA A C 1
ATOM 1230 O O . ALA A 1 147 ? -13.784 -6.283 18.458 1.00 94.69 147 ALA A O 1
ATOM 1231 N N . PHE A 1 148 ? -12.290 -4.983 19.522 1.00 94.25 148 PHE A N 1
ATOM 1232 C CA . PHE A 1 148 ? -11.808 -4.307 18.320 1.00 94.25 148 PHE A CA 1
ATOM 1233 C C . PHE A 1 148 ? -11.032 -5.276 17.423 1.00 94.25 148 PHE A C 1
ATOM 1235 O O . PHE A 1 148 ? -11.303 -5.338 16.226 1.00 94.25 148 PHE A O 1
ATOM 1242 N N . ILE A 1 149 ? -10.144 -6.093 18.006 1.00 95.44 149 ILE A N 1
ATOM 1243 C CA . ILE A 1 149 ? -9.395 -7.138 17.285 1.00 95.44 149 ILE A CA 1
ATOM 1244 C C . ILE A 1 149 ? -10.360 -8.038 16.513 1.00 95.44 149 ILE A C 1
ATOM 1246 O O . ILE A 1 149 ? -10.221 -8.203 15.304 1.00 95.44 149 ILE A O 1
ATOM 1250 N N . GLN A 1 150 ? -11.389 -8.555 17.188 1.00 94.62 150 GLN A N 1
ATOM 1251 C CA . GLN A 1 150 ? -12.361 -9.447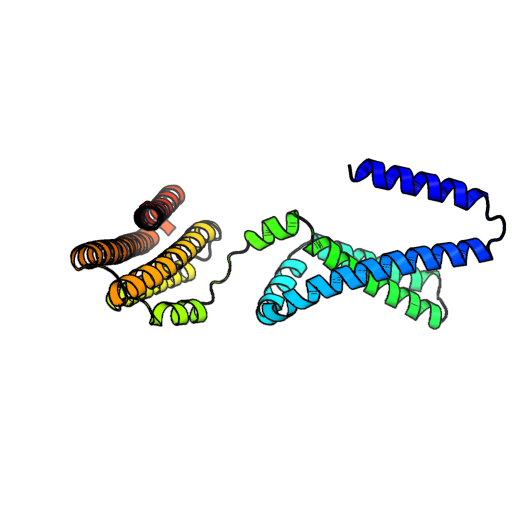 16.560 1.00 94.62 150 GLN A CA 1
ATOM 1252 C C . GLN A 1 150 ? -13.118 -8.774 15.400 1.00 94.62 150 GLN A C 1
ATOM 1254 O O . GLN A 1 150 ? -13.426 -9.428 14.399 1.00 94.62 150 GLN A O 1
ATOM 1259 N N . ALA A 1 151 ? -13.454 -7.488 15.529 1.00 92.62 151 ALA A N 1
ATOM 1260 C CA . ALA A 1 151 ? -14.135 -6.737 14.479 1.00 92.62 151 ALA A CA 1
ATOM 1261 C C . ALA A 1 151 ? -13.220 -6.517 13.261 1.00 92.62 151 ALA A C 1
ATOM 1263 O O . ALA A 1 151 ? -13.633 -6.779 12.128 1.00 92.62 151 ALA A O 1
ATOM 1264 N N . VAL A 1 152 ? -11.964 -6.120 13.489 1.00 94.06 152 VAL A N 1
ATOM 1265 C CA . VAL A 1 152 ? -10.973 -5.903 12.425 1.00 94.06 152 VAL A CA 1
ATOM 1266 C C . VAL A 1 152 ? -10.628 -7.205 11.704 1.00 94.06 152 VAL A C 1
ATOM 1268 O O . VAL A 1 152 ? -10.611 -7.220 10.476 1.00 94.06 152 VAL A O 1
ATOM 1271 N N . GLU A 1 153 ? -10.427 -8.312 12.421 1.00 94.56 153 GLU A N 1
ATOM 1272 C CA . GLU A 1 153 ? -10.142 -9.617 11.806 1.00 94.56 153 GLU A CA 1
ATOM 1273 C C . GLU A 1 153 ? -11.262 -10.061 10.856 1.00 94.56 153 GLU A C 1
ATOM 1275 O O . GLU A 1 153 ? -10.993 -10.493 9.734 1.00 94.56 153 GLU A O 1
ATOM 1280 N N . LYS A 1 154 ? -12.527 -9.883 11.259 1.00 93.88 154 LYS A N 1
ATOM 1281 C CA . LYS A 1 154 ? -13.685 -10.171 10.398 1.00 93.88 154 LYS A CA 1
ATOM 1282 C C . LYS A 1 154 ? -13.749 -9.236 9.187 1.00 93.88 154 LYS A C 1
ATOM 1284 O O . LYS A 1 154 ? -14.133 -9.675 8.102 1.00 93.88 154 LYS A O 1
ATOM 1289 N N . CYS A 1 155 ? -13.392 -7.960 9.353 1.00 91.75 155 CYS A N 1
ATOM 1290 C CA . CYS A 1 155 ? -13.280 -7.019 8.235 1.00 91.75 155 CYS A CA 1
ATOM 1291 C C . CYS A 1 155 ? -12.208 -7.470 7.243 1.00 91.75 155 CYS A C 1
ATOM 1293 O O . CYS A 1 155 ? -12.483 -7.535 6.048 1.00 91.75 155 CYS A O 1
ATOM 1295 N N . MET A 1 156 ? -11.022 -7.846 7.724 1.00 92.06 156 MET A N 1
ATOM 1296 C CA . MET A 1 156 ? -9.938 -8.346 6.877 1.00 92.06 156 MET A CA 1
ATOM 1297 C C . MET A 1 156 ? -10.325 -9.620 6.128 1.00 92.06 156 MET A C 1
ATOM 1299 O O . MET A 1 156 ? -10.030 -9.743 4.943 1.00 92.06 156 MET A O 1
ATOM 1303 N N . GLU A 1 157 ? -10.996 -10.561 6.796 1.00 92.12 157 GLU A N 1
ATOM 1304 C CA . GLU A 1 157 ? -11.501 -11.778 6.155 1.00 92.12 157 GLU A CA 1
ATOM 1305 C C . GLU A 1 157 ? -12.453 -11.431 5.002 1.00 92.12 157 GLU A C 1
ATOM 1307 O O . GLU A 1 157 ? -12.336 -11.982 3.905 1.00 92.12 157 GLU A O 1
ATOM 1312 N N . MET A 1 158 ? -13.352 -10.464 5.218 1.00 90.94 158 MET A N 1
ATOM 1313 C CA . MET A 1 158 ? -14.282 -10.000 4.190 1.00 90.94 158 MET A CA 1
ATOM 1314 C C . MET A 1 158 ? -13.564 -9.304 3.032 1.00 90.94 158 MET A C 1
ATOM 1316 O O . MET A 1 158 ? -13.874 -9.569 1.873 1.00 90.94 158 MET A O 1
ATOM 1320 N N . VAL A 1 159 ? -12.575 -8.459 3.326 1.00 89.31 159 VAL A N 1
ATOM 1321 C CA . VAL A 1 159 ? -11.742 -7.814 2.305 1.00 89.31 159 VAL A CA 1
ATOM 1322 C C . VAL A 1 159 ? -11.016 -8.856 1.460 1.00 89.31 159 VAL A C 1
ATOM 1324 O O . VAL A 1 159 ? -11.083 -8.807 0.233 1.00 89.31 159 VAL A O 1
ATOM 1327 N N . HIS A 1 160 ? -10.388 -9.842 2.098 1.00 88.25 160 HIS A N 1
ATOM 1328 C CA . HIS A 1 160 ? -9.680 -10.904 1.395 1.00 88.25 160 HIS A CA 1
ATOM 1329 C C . HIS A 1 160 ? -10.626 -11.736 0.520 1.00 88.25 160 HIS A C 1
ATOM 1331 O O . HIS A 1 160 ? -10.292 -12.095 -0.611 1.00 88.25 160 HIS A O 1
ATOM 1337 N N . LYS A 1 161 ? -11.841 -12.003 1.013 1.00 89.38 161 LYS A N 1
ATOM 1338 C CA . LYS A 1 161 ? -12.893 -12.663 0.239 1.00 89.38 161 LYS A CA 1
ATOM 1339 C C . LYS A 1 161 ? -13.264 -11.849 -1.008 1.00 89.38 161 LYS A C 1
ATOM 1341 O O . LYS A 1 161 ? -13.241 -12.407 -2.102 1.00 89.38 161 LYS A O 1
ATOM 1346 N N . ILE A 1 162 ? -13.520 -10.546 -0.863 1.00 85.06 162 ILE A N 1
ATOM 1347 C CA . ILE A 1 162 ? -13.832 -9.637 -1.980 1.00 85.06 162 ILE A CA 1
ATOM 1348 C C . ILE A 1 162 ? -12.682 -9.614 -3.001 1.00 85.06 162 ILE A C 1
ATOM 1350 O O . ILE A 1 162 ? -12.923 -9.765 -4.196 1.00 85.06 162 ILE A O 1
ATOM 1354 N N . GLN A 1 163 ? -11.427 -9.505 -2.551 1.00 84.88 163 GLN A N 1
ATOM 1355 C CA . GLN A 1 163 ? -10.249 -9.529 -3.433 1.00 84.88 163 GLN A CA 1
ATOM 1356 C C . GLN A 1 163 ? -10.117 -10.847 -4.209 1.00 84.88 163 GLN A C 1
ATOM 1358 O O . GLN A 1 163 ? -9.715 -10.848 -5.373 1.00 84.88 163 GLN A O 1
ATOM 1363 N N . LYS A 1 164 ? -10.438 -11.981 -3.575 1.00 84.75 164 LYS A N 1
ATOM 1364 C CA . LYS A 1 164 ? -10.366 -13.304 -4.206 1.00 84.75 164 LYS A CA 1
ATOM 1365 C C . LYS A 1 164 ? -11.476 -13.514 -5.234 1.00 84.75 164 LYS A C 1
ATOM 1367 O O . LYS A 1 164 ? -11.221 -14.116 -6.279 1.00 84.75 164 LYS A O 1
ATOM 1372 N N . GLU A 1 165 ? -12.684 -13.050 -4.928 1.00 83.75 165 GLU A N 1
ATOM 1373 C CA . GLU A 1 165 ? -13.843 -13.140 -5.821 1.00 83.75 165 GLU A CA 1
ATOM 1374 C C . GLU A 1 165 ? -13.681 -12.212 -7.035 1.00 83.75 165 GLU A C 1
ATOM 1376 O O . GLU A 1 165 ? -13.997 -12.612 -8.155 1.00 83.75 165 GLU A O 1
ATOM 1381 N N . PHE A 1 166 ? -13.075 -11.032 -6.860 1.00 74.94 166 PHE A N 1
ATOM 1382 C CA . PHE A 1 166 ? -12.986 -10.014 -7.907 1.00 74.94 166 PHE A CA 1
ATOM 1383 C C . PHE A 1 166 ? -11.545 -9.711 -8.329 1.00 74.94 166 PHE A C 1
ATOM 1385 O O . PHE A 1 166 ? -10.819 -8.935 -7.712 1.00 74.94 166 PHE A O 1
ATOM 1392 N N . LYS A 1 167 ? -11.150 -10.260 -9.485 1.00 68.56 167 LYS A N 1
ATOM 1393 C CA . LYS A 1 167 ? -9.850 -9.974 -10.129 1.00 68.56 167 LYS A CA 1
ATOM 1394 C C . LYS A 1 167 ? -9.834 -8.681 -10.952 1.00 68.56 167 LYS A C 1
ATOM 1396 O O . LYS A 1 167 ? -8.805 -8.346 -11.547 1.00 68.56 167 LYS A O 1
ATOM 1401 N N . SER A 1 168 ? -10.962 -7.979 -11.065 1.00 68.44 168 SER A N 1
ATOM 1402 C CA . SER A 1 168 ? -11.032 -6.751 -11.852 1.00 68.44 168 SER A CA 1
ATOM 1403 C C . SER A 1 168 ? -10.233 -5.641 -11.164 1.00 68.44 168 SER A C 1
ATOM 1405 O O . SER A 1 168 ? -10.330 -5.406 -9.962 1.00 68.44 168 SER A O 1
ATOM 1407 N N . LYS A 1 169 ? -9.410 -4.931 -11.944 1.00 67.94 169 LYS A N 1
ATOM 1408 C CA . LYS A 1 169 ? -8.564 -3.839 -11.430 1.00 67.94 169 LYS A CA 1
ATOM 1409 C C . LYS A 1 169 ? -9.362 -2.620 -10.964 1.00 67.94 169 LYS A C 1
ATOM 1411 O O . LYS A 1 169 ? -8.782 -1.739 -10.343 1.00 67.94 169 LYS A O 1
ATOM 1416 N N . SER A 1 170 ? -10.648 -2.546 -11.303 1.00 70.56 170 SER A N 1
ATOM 1417 C CA . SER A 1 170 ? -11.494 -1.380 -11.053 1.00 70.56 170 SER A CA 1
ATOM 1418 C C . SER A 1 170 ? -11.792 -1.144 -9.579 1.00 70.56 170 SER A C 1
ATOM 1420 O O . SER A 1 170 ? -11.943 0.008 -9.225 1.00 70.56 170 SER A O 1
ATOM 1422 N N . PHE A 1 171 ? -11.831 -2.196 -8.751 1.00 72.50 171 PHE A N 1
ATOM 1423 C CA . PHE A 1 171 ? -12.193 -2.097 -7.326 1.00 72.50 171 PHE A CA 1
ATOM 1424 C C . PHE A 1 171 ? -11.000 -2.206 -6.376 1.00 72.50 171 PHE A C 1
ATOM 1426 O O . PHE A 1 171 ? -11.150 -2.102 -5.161 1.00 72.50 171 PHE A O 1
ATOM 1433 N N . GLN A 1 172 ? -9.807 -2.470 -6.917 1.00 76.25 172 GLN A N 1
ATOM 1434 C CA . GLN A 1 172 ? -8.614 -2.669 -6.096 1.00 76.25 172 GLN A CA 1
ATOM 1435 C C . GLN A 1 172 ? -8.295 -1.394 -5.309 1.00 76.25 172 GLN A C 1
ATOM 1437 O O . GLN A 1 172 ? -8.089 -1.471 -4.107 1.00 76.25 172 GLN A O 1
ATOM 1442 N N . GLY A 1 173 ? -8.396 -0.215 -5.937 1.00 78.94 173 GLY A N 1
ATOM 1443 C CA . GLY A 1 173 ? -8.070 1.054 -5.281 1.00 78.94 173 GLY A CA 1
ATOM 1444 C C . GLY A 1 173 ? -8.914 1.347 -4.037 1.00 78.94 173 GLY A C 1
ATOM 1445 O O . GLY A 1 173 ? -8.389 1.819 -3.030 1.00 78.94 173 GLY A O 1
ATOM 1446 N N . GLU A 1 174 ? -10.208 1.050 -4.081 1.00 80.44 174 GLU A N 1
ATOM 1447 C CA . GLU A 1 174 ? -11.149 1.257 -2.982 1.00 80.44 174 GLU A CA 1
ATOM 1448 C C . GLU A 1 174 ? -10.901 0.269 -1.841 1.00 80.44 174 GLU A C 1
ATOM 1450 O O . GLU A 1 174 ? -10.959 0.655 -0.670 1.00 80.44 174 GLU A O 1
ATOM 1455 N N . VAL A 1 175 ? -10.587 -0.984 -2.182 1.00 83.69 175 VAL A N 1
ATOM 1456 C CA . VAL A 1 175 ? -10.228 -2.033 -1.222 1.00 83.69 175 VAL A CA 1
ATOM 1457 C C . VAL A 1 175 ? -8.881 -1.739 -0.553 1.00 83.69 175 VAL A C 1
ATOM 1459 O O . VAL A 1 175 ? -8.746 -1.882 0.661 1.00 83.69 175 VAL A O 1
ATOM 1462 N N . ASP A 1 176 ? -7.898 -1.265 -1.312 1.00 82.81 176 ASP A N 1
ATOM 1463 C CA . ASP A 1 176 ? -6.597 -0.856 -0.782 1.00 82.81 176 ASP A CA 1
ATOM 1464 C C . ASP A 1 176 ? -6.750 0.327 0.183 1.00 82.81 176 ASP A C 1
ATOM 1466 O O . ASP A 1 176 ? -6.138 0.375 1.253 1.00 82.81 176 ASP A O 1
ATOM 1470 N N . TRP A 1 177 ? -7.616 1.282 -0.161 1.00 83.12 177 TRP A N 1
ATOM 1471 C CA . TRP A 1 177 ? -7.909 2.430 0.693 1.00 83.12 177 TRP A CA 1
ATOM 1472 C C . TRP A 1 177 ? -8.646 2.028 1.978 1.00 83.12 177 TRP A C 1
ATOM 1474 O O . TRP A 1 177 ? -8.380 2.590 3.044 1.00 83.12 177 TRP A O 1
ATOM 1484 N N . LEU A 1 178 ? -9.534 1.036 1.902 1.00 86.12 178 LEU A N 1
ATOM 1485 C CA . LEU A 1 178 ? -10.202 0.448 3.060 1.00 86.12 178 LEU A CA 1
ATOM 1486 C C . LEU A 1 178 ? -9.193 -0.204 4.013 1.00 86.12 178 LEU A C 1
ATOM 1488 O O . LEU A 1 178 ? -9.221 0.069 5.212 1.00 86.12 178 LEU A O 1
ATOM 1492 N N . MET A 1 179 ? -8.260 -1.001 3.485 1.00 87.81 179 MET A N 1
ATOM 1493 C CA . MET A 1 179 ? -7.182 -1.614 4.275 1.00 87.81 179 MET A CA 1
ATOM 1494 C C . MET A 1 179 ? -6.286 -0.565 4.935 1.00 87.81 179 MET A C 1
ATOM 1496 O O . MET A 1 179 ? -5.953 -0.675 6.119 1.00 87.81 179 MET A O 1
ATOM 1500 N N . LYS A 1 180 ? -5.959 0.503 4.203 1.00 85.62 180 LYS A N 1
ATOM 1501 C CA . LYS A 1 180 ? -5.236 1.643 4.764 1.00 85.62 180 LYS A CA 1
ATOM 1502 C C . LYS A 1 180 ? -6.013 2.303 5.908 1.00 85.62 180 LYS A C 1
ATOM 1504 O O . LYS A 1 180 ? -5.443 2.534 6.968 1.00 85.62 180 LYS A O 1
ATOM 1509 N N . SER A 1 181 ? -7.310 2.551 5.730 1.00 85.44 181 SER A N 1
ATOM 1510 C CA . SER A 1 181 ? -8.150 3.163 6.771 1.00 85.44 181 SER A CA 1
ATOM 1511 C C . SER A 1 181 ? -8.281 2.276 8.009 1.00 85.44 181 SER A C 1
ATOM 1513 O O . SER A 1 181 ? -8.216 2.779 9.126 1.00 85.44 181 SER A O 1
ATOM 1515 N N . LEU A 1 182 ? -8.397 0.955 7.834 1.00 88.62 182 LEU A N 1
ATOM 1516 C CA . LEU A 1 182 ? -8.362 0.001 8.947 1.00 88.62 182 LEU A CA 1
ATOM 1517 C C . LEU A 1 182 ? -7.018 0.033 9.686 1.00 88.62 182 LEU A C 1
ATOM 1519 O O . LEU A 1 182 ? -6.998 -0.079 10.911 1.00 88.62 182 LEU A O 1
ATOM 1523 N N . THR A 1 183 ? -5.910 0.225 8.968 1.00 89.69 183 THR A N 1
ATOM 1524 C CA . THR A 1 183 ? -4.573 0.357 9.569 1.00 89.69 183 THR A CA 1
ATOM 1525 C C . THR A 1 183 ? -4.447 1.622 10.398 1.00 89.69 183 THR A C 1
ATOM 1527 O O . THR A 1 183 ? -4.076 1.550 11.571 1.00 89.69 183 THR A O 1
ATOM 1530 N N . ASP A 1 184 ? -4.817 2.763 9.820 1.00 86.50 184 ASP A N 1
ATOM 1531 C CA . ASP A 1 184 ? -4.782 4.060 10.497 1.00 86.50 184 ASP A CA 1
ATOM 1532 C C . ASP A 1 184 ? -5.679 4.041 11.753 1.00 86.50 184 ASP A C 1
ATOM 1534 O O . ASP A 1 184 ? -5.261 4.463 12.835 1.00 86.50 184 ASP A O 1
ATOM 1538 N N . LEU A 1 185 ? -6.886 3.468 11.644 1.00 89.62 185 LEU A N 1
ATOM 1539 C CA . LEU A 1 185 ? -7.810 3.315 12.770 1.00 89.62 185 LEU A CA 1
ATOM 1540 C C . LEU A 1 185 ? -7.260 2.373 13.848 1.00 89.62 185 LEU A C 1
ATOM 1542 O O . LEU A 1 185 ? -7.390 2.668 15.032 1.00 89.62 185 LEU A O 1
ATOM 1546 N N . THR A 1 186 ? -6.608 1.275 13.462 1.00 92.25 186 THR A N 1
ATOM 1547 C CA . THR A 1 186 ? -5.979 0.334 14.404 1.00 92.25 186 THR A CA 1
ATOM 1548 C C . THR A 1 186 ? -4.867 1.004 15.202 1.00 92.25 186 THR A C 1
ATOM 1550 O O . THR A 1 186 ? -4.836 0.887 16.426 1.00 92.25 186 THR A O 1
ATOM 1553 N N . GLN A 1 187 ? -3.988 1.761 14.541 1.00 91.50 187 GLN A N 1
ATOM 1554 C CA . GLN A 1 187 ? -2.925 2.501 15.223 1.00 91.50 187 GLN A CA 1
ATOM 1555 C C . GLN A 1 187 ? -3.495 3.524 16.210 1.00 91.50 187 GLN A C 1
ATOM 1557 O O . GLN A 1 187 ? -3.018 3.627 17.341 1.00 91.50 187 GLN A O 1
ATOM 1562 N N . ASN A 1 188 ? -4.538 4.251 15.803 1.00 90.56 188 ASN A N 1
ATOM 1563 C CA . ASN A 1 188 ? -5.212 5.204 16.674 1.00 90.56 188 ASN A CA 1
ATOM 1564 C C . ASN A 1 188 ? -5.861 4.504 17.882 1.00 90.56 188 ASN A C 1
ATOM 1566 O O . ASN A 1 188 ? -5.668 4.931 19.020 1.00 90.56 188 ASN A O 1
ATOM 1570 N N . HIS A 1 189 ? -6.547 3.385 17.650 1.00 93.00 189 HIS A N 1
ATOM 1571 C CA . HIS A 1 189 ? -7.197 2.605 18.694 1.00 93.00 189 HIS A CA 1
ATOM 1572 C C . HIS A 1 189 ? -6.204 2.064 19.728 1.00 93.00 189 HIS A C 1
ATOM 1574 O O . HIS A 1 189 ? -6.451 2.170 20.926 1.00 93.00 189 HIS A O 1
ATOM 1580 N N . ILE A 1 190 ? -5.052 1.541 19.294 1.00 93.81 190 ILE A N 1
ATOM 1581 C CA . ILE A 1 190 ? -3.983 1.073 20.194 1.00 93.81 190 ILE A CA 1
ATOM 1582 C C . ILE A 1 190 ? -3.474 2.221 21.077 1.00 93.81 190 ILE A C 1
ATOM 1584 O O . ILE A 1 190 ? -3.276 2.054 22.284 1.00 93.81 190 ILE A O 1
ATOM 1588 N N . GLN A 1 191 ? -3.289 3.414 20.507 1.00 92.00 191 GLN A N 1
ATOM 1589 C CA . GLN A 1 191 ? -2.858 4.587 21.272 1.00 92.00 191 GLN A CA 1
ATOM 1590 C C . GLN A 1 191 ? -3.921 5.039 22.279 1.00 92.00 191 GLN A C 1
ATOM 1592 O O . GLN A 1 191 ? -3.591 5.345 23.423 1.00 92.00 191 GLN A O 1
ATOM 1597 N N . LEU A 1 192 ? -5.191 5.074 21.880 1.00 92.00 192 LEU A N 1
ATOM 1598 C CA . LEU A 1 192 ? -6.290 5.467 22.758 1.00 92.00 192 LEU A CA 1
ATOM 1599 C C . LEU A 1 192 ? -6.497 4.448 23.889 1.00 92.00 192 LEU A C 1
ATOM 1601 O O . LEU A 1 192 ? -6.641 4.832 25.048 1.00 92.00 192 LEU A O 1
ATOM 1605 N N . TYR A 1 193 ? -6.448 3.156 23.566 1.00 94.31 193 TYR A N 1
ATOM 1606 C CA . TYR A 1 193 ? -6.613 2.068 24.525 1.00 94.31 193 TYR A CA 1
ATOM 1607 C C . TYR A 1 193 ? -5.453 1.972 25.521 1.00 94.31 193 TYR A C 1
ATOM 1609 O O . TYR A 1 193 ? -5.677 1.768 26.712 1.00 94.31 193 TYR A O 1
ATOM 1617 N N . SER A 1 194 ? -4.208 2.162 25.075 1.00 93.94 194 SER A N 1
ATOM 1618 C CA . SER A 1 194 ? -3.067 2.216 26.000 1.00 93.94 194 SER A CA 1
ATOM 1619 C C . SER A 1 194 ? -3.175 3.417 26.946 1.00 93.94 194 SER A C 1
ATOM 1621 O O . SER A 1 194 ? -3.059 3.254 28.162 1.00 93.94 194 SER A O 1
ATOM 1623 N N . ARG A 1 195 ? -3.522 4.606 26.428 1.00 91.31 195 ARG A N 1
ATOM 1624 C CA . ARG A 1 195 ? -3.742 5.811 27.247 1.00 91.31 195 ARG A CA 1
ATOM 1625 C C . ARG A 1 195 ? -4.862 5.645 28.269 1.00 91.31 195 ARG A C 1
ATOM 1627 O O . ARG A 1 195 ? -4.669 6.051 29.412 1.00 91.31 195 ARG A O 1
ATOM 1634 N N . SER A 1 196 ? -5.986 5.031 27.895 1.00 93.94 196 SER A N 1
ATOM 1635 C CA . SER A 1 196 ? -7.118 4.838 28.813 1.00 93.94 196 SER A CA 1
ATOM 1636 C C . SER A 1 196 ? -6.793 3.912 29.987 1.00 93.94 196 SER A C 1
ATOM 1638 O O . SER A 1 196 ? -7.400 4.027 31.054 1.00 93.94 196 SER A O 1
ATOM 1640 N N . ARG A 1 197 ? -5.811 3.018 29.817 1.00 93.00 197 ARG A N 1
ATOM 1641 C CA . ARG A 1 197 ? -5.328 2.123 30.874 1.00 93.00 197 ARG A CA 1
ATOM 1642 C C . ARG A 1 197 ? -4.301 2.768 31.797 1.00 93.00 197 ARG A C 1
ATOM 1644 O O . ARG A 1 197 ? -4.255 2.411 32.972 1.00 93.00 197 ARG A O 1
ATOM 1651 N N . GLU A 1 198 ? -3.471 3.665 31.276 1.00 91.69 198 GLU A N 1
ATOM 1652 C CA . GLU A 1 198 ? -2.316 4.199 32.003 1.00 91.69 198 GLU A CA 1
ATOM 1653 C C . GLU A 1 198 ? -2.577 5.560 32.663 1.00 91.69 198 GLU A C 1
ATOM 1655 O O . GLU A 1 198 ? -2.001 5.842 33.715 1.00 91.69 198 GLU A O 1
ATOM 1660 N N . PHE A 1 199 ? -3.446 6.403 32.092 1.00 87.06 199 PHE A N 1
ATOM 1661 C CA . PHE A 1 199 ? -3.570 7.808 32.493 1.00 87.06 199 PHE A CA 1
ATOM 1662 C C . PHE A 1 199 ? -5.024 8.297 32.596 1.00 87.06 199 PHE A C 1
ATOM 1664 O O . PHE A 1 199 ? -5.949 7.714 32.037 1.00 87.06 199 PHE A O 1
ATOM 1671 N N . GLY A 1 200 ? -5.204 9.417 33.302 1.00 89.44 200 GLY A N 1
ATOM 1672 C CA . GLY A 1 200 ? -6.443 10.199 33.327 1.00 89.44 200 GLY A CA 1
ATOM 1673 C C . GLY A 1 200 ? -7.242 10.123 34.631 1.00 89.44 200 GLY A C 1
ATOM 1674 O O . GLY A 1 200 ? -7.094 9.194 35.431 1.00 89.44 200 GLY A O 1
ATOM 1675 N N . THR A 1 201 ? -8.091 11.129 34.845 1.00 94.50 201 THR A N 1
ATOM 1676 C CA . THR A 1 201 ? -9.148 11.106 35.870 1.00 94.50 201 THR A CA 1
ATOM 1677 C C . THR A 1 201 ? -10.238 10.099 35.490 1.00 94.50 201 THR A C 1
ATOM 1679 O O . THR A 1 201 ? -10.306 9.652 34.347 1.00 94.50 201 THR A O 1
ATOM 1682 N N . GLU A 1 202 ? -11.120 9.739 36.423 1.00 94.06 202 GLU A N 1
ATOM 1683 C CA . GLU A 1 202 ? -12.235 8.827 36.116 1.00 94.06 202 GLU A CA 1
ATOM 1684 C C . GLU A 1 202 ? -13.155 9.374 35.012 1.00 94.06 202 GLU A C 1
ATOM 1686 O O . GLU A 1 202 ? -13.579 8.621 34.139 1.00 94.06 202 GLU A O 1
ATOM 1691 N N . GLU A 1 203 ? -13.373 10.692 34.977 1.00 93.31 203 GLU A N 1
ATOM 1692 C CA . GLU A 1 203 ? -14.119 11.367 33.906 1.00 93.31 203 GLU A CA 1
ATOM 1693 C C . GLU A 1 203 ? -13.423 11.201 32.544 1.00 93.31 203 GLU A C 1
ATOM 1695 O O . GLU A 1 203 ? -14.050 10.777 31.575 1.00 93.31 203 GLU A O 1
ATOM 1700 N N . GLN A 1 204 ? -12.107 11.436 32.480 1.00 90.44 204 GLN A N 1
ATOM 1701 C CA . GLN A 1 204 ? -11.320 11.264 31.252 1.00 90.44 204 GLN A CA 1
ATOM 1702 C C . GLN A 1 204 ? -11.276 9.803 30.795 1.00 90.44 204 GLN A C 1
ATOM 1704 O O . GLN A 1 204 ? -11.341 9.518 29.601 1.00 90.44 204 GLN A O 1
ATOM 1709 N N . LYS A 1 205 ? -11.184 8.851 31.729 1.00 92.06 205 LYS A N 1
ATOM 1710 C CA . LYS A 1 205 ? -11.251 7.419 31.408 1.00 92.06 205 LYS A CA 1
ATOM 1711 C C . LYS A 1 205 ? -12.613 7.030 30.858 1.00 92.06 205 LYS A C 1
ATOM 1713 O O . LYS A 1 205 ? -12.677 6.242 29.918 1.00 92.06 205 LYS A O 1
ATOM 1718 N N . GLN A 1 206 ? -13.693 7.573 31.413 1.00 93.75 206 GLN A N 1
ATOM 1719 C CA . GLN A 1 206 ? -15.037 7.337 30.903 1.00 93.75 206 GLN A CA 1
ATOM 1720 C C . GLN A 1 206 ? -15.194 7.891 29.483 1.00 93.75 206 GLN A C 1
ATOM 1722 O O . GLN A 1 206 ? -15.709 7.191 28.613 1.00 93.75 206 GLN A O 1
ATOM 1727 N N . GLU A 1 207 ? -14.694 9.098 29.223 1.00 92.19 207 GLU A N 1
ATOM 1728 C CA . GLU A 1 207 ? -14.677 9.694 27.886 1.00 92.19 207 GLU A CA 1
ATOM 1729 C C . GLU A 1 207 ? -13.859 8.855 26.893 1.00 92.19 207 GLU A C 1
ATOM 1731 O O . GLU A 1 207 ? -14.365 8.483 25.835 1.00 92.19 207 GLU A O 1
ATOM 1736 N N . MET A 1 208 ? -12.639 8.447 27.261 1.00 92.44 208 MET A N 1
ATOM 1737 C CA . MET A 1 208 ? -11.816 7.568 26.424 1.00 92.44 208 MET A CA 1
ATOM 1738 C C . MET A 1 208 ? -12.492 6.217 26.162 1.00 92.44 208 MET A C 1
ATOM 1740 O O . MET A 1 208 ? -12.443 5.720 25.040 1.00 92.44 208 MET A O 1
ATOM 1744 N N . ASN A 1 209 ? -13.162 5.626 27.155 1.00 92.88 209 ASN A N 1
ATOM 1745 C CA . ASN A 1 209 ? -13.916 4.384 26.970 1.00 92.88 209 ASN A CA 1
ATOM 1746 C C . ASN A 1 209 ? -15.110 4.563 26.024 1.00 92.88 209 ASN A C 1
ATOM 1748 O O . ASN A 1 209 ? -15.397 3.662 25.233 1.00 92.88 209 ASN A O 1
ATOM 1752 N N . ASN A 1 210 ? -15.774 5.722 26.055 1.00 93.25 210 ASN A N 1
ATOM 1753 C CA . ASN A 1 210 ? -16.825 6.047 25.093 1.00 93.25 210 ASN A CA 1
ATOM 1754 C C . ASN A 1 210 ? -16.257 6.131 23.667 1.00 93.25 210 ASN A C 1
ATOM 1756 O O . ASN A 1 210 ? -16.818 5.511 22.764 1.00 93.25 210 ASN A O 1
ATOM 1760 N N . LEU A 1 211 ? -15.119 6.810 23.476 1.00 91.12 211 LEU A N 1
ATOM 1761 C CA . LEU A 1 211 ? -14.428 6.897 22.181 1.00 91.12 211 LEU A CA 1
ATOM 1762 C C . LEU A 1 211 ? -13.978 5.513 21.673 1.00 91.12 211 LEU A C 1
ATOM 1764 O O . LEU A 1 211 ? -14.199 5.170 20.513 1.00 91.12 211 LEU A O 1
ATOM 1768 N N . ILE A 1 212 ? -13.416 4.670 22.546 1.00 92.94 212 ILE A N 1
ATOM 1769 C CA . ILE A 1 212 ? -13.058 3.271 22.240 1.00 92.94 212 ILE A CA 1
ATOM 1770 C C . ILE A 1 212 ? -14.294 2.495 21.765 1.00 92.94 212 ILE A C 1
ATOM 1772 O O . ILE A 1 212 ? -14.232 1.788 20.757 1.00 92.94 212 ILE A O 1
ATOM 1776 N N . GLY A 1 213 ? -15.426 2.643 22.459 1.00 92.44 213 GLY A N 1
ATOM 1777 C CA . GLY A 1 213 ? -16.695 2.020 22.080 1.00 92.44 213 GLY A CA 1
ATOM 1778 C C . GLY A 1 213 ? -17.210 2.493 20.718 1.00 92.44 213 GLY A C 1
ATOM 1779 O O . GLY A 1 213 ? -17.658 1.676 19.913 1.00 92.44 213 GLY A O 1
ATOM 1780 N N . GLN A 1 214 ? -17.097 3.790 20.422 1.00 91.06 214 GLN A N 1
ATOM 1781 C CA . GLN A 1 214 ? -17.455 4.355 19.117 1.00 91.06 214 GLN A CA 1
ATOM 1782 C C . GLN A 1 214 ? -16.566 3.813 17.991 1.00 91.06 214 GLN A C 1
ATOM 1784 O O . GLN A 1 214 ? -17.083 3.453 16.934 1.00 91.06 214 GLN A O 1
ATOM 1789 N N . GLN A 1 215 ? -15.255 3.679 18.216 1.00 88.75 215 GLN A N 1
ATOM 1790 C CA . GLN A 1 215 ? -14.341 3.091 17.232 1.00 88.75 215 GLN A CA 1
ATOM 1791 C C . GLN A 1 215 ? -14.669 1.628 16.938 1.00 88.75 215 GLN A C 1
ATOM 1793 O O . GLN A 1 215 ? -14.710 1.237 15.773 1.00 88.75 215 GLN A O 1
ATOM 1798 N N . ILE A 1 216 ? -14.948 0.828 17.975 1.00 93.25 216 ILE A N 1
ATOM 1799 C CA . ILE A 1 216 ? -15.388 -0.566 17.807 1.00 93.25 216 ILE A CA 1
ATOM 1800 C C . ILE A 1 216 ? -16.655 -0.606 16.952 1.00 93.25 216 ILE A C 1
ATOM 1802 O O . ILE A 1 216 ? -16.694 -1.315 15.947 1.00 93.25 216 ILE A O 1
ATOM 1806 N N . LYS A 1 217 ? -17.652 0.216 17.295 1.00 91.50 217 LYS A N 1
ATOM 1807 C CA . LYS A 1 217 ? -18.910 0.294 16.553 1.00 91.50 217 LYS A CA 1
ATOM 1808 C C . LYS A 1 217 ? -18.704 0.711 15.093 1.00 91.50 217 LYS A C 1
ATOM 1810 O O . LYS A 1 217 ? -19.310 0.121 14.210 1.00 91.50 217 LYS A O 1
ATOM 1815 N N . SER A 1 218 ? -17.820 1.668 14.815 1.00 87.88 218 SER A N 1
ATOM 1816 C CA . SER A 1 218 ? -17.507 2.099 13.444 1.00 87.88 218 SER A CA 1
ATOM 1817 C C . SER A 1 218 ? -16.908 0.966 12.595 1.00 87.88 218 SER A C 1
ATOM 1819 O O . SER A 1 218 ? -17.285 0.785 11.430 1.00 87.88 218 SER A O 1
ATOM 1821 N N . VAL A 1 219 ? -16.028 0.141 13.178 1.00 89.44 219 VAL A N 1
ATOM 1822 C CA . VAL A 1 219 ? -15.501 -1.057 12.499 1.00 89.44 219 VAL A CA 1
ATOM 1823 C C . VAL A 1 219 ? -16.602 -2.094 12.282 1.00 89.44 219 VAL A C 1
ATOM 1825 O O . VAL A 1 219 ? -16.671 -2.689 11.208 1.00 89.44 219 VAL A O 1
ATOM 1828 N N . GLU A 1 220 ? -17.487 -2.304 13.257 1.00 91.88 220 GLU A N 1
ATOM 1829 C CA . GLU A 1 220 ? -18.627 -3.219 13.118 1.00 91.88 220 GLU A CA 1
ATOM 1830 C C . GLU A 1 220 ? -19.618 -2.762 12.040 1.00 91.88 220 GLU A C 1
ATOM 1832 O O . GLU A 1 220 ? -20.051 -3.574 11.219 1.00 91.88 220 GLU A O 1
ATOM 1837 N N . ASP A 1 221 ? -19.934 -1.470 11.983 1.00 87.75 221 ASP A N 1
ATOM 1838 C CA . ASP A 1 221 ? -20.793 -0.884 10.954 1.00 87.75 221 ASP A CA 1
ATOM 1839 C C . ASP A 1 221 ? -20.153 -1.045 9.565 1.00 87.75 221 ASP A C 1
ATOM 1841 O O . ASP A 1 221 ? -20.821 -1.443 8.604 1.00 87.75 221 ASP A O 1
ATOM 1845 N N . SER A 1 222 ? -18.832 -0.857 9.472 1.00 87.56 222 SER A N 1
ATOM 1846 C CA . SER A 1 222 ? -18.058 -1.113 8.252 1.00 87.56 222 SER A CA 1
ATOM 1847 C C . SER A 1 222 ? -18.078 -2.591 7.859 1.00 87.56 222 SER A C 1
ATOM 1849 O O . SER A 1 222 ? -18.261 -2.910 6.687 1.00 87.56 222 SER A O 1
ATOM 1851 N N . LEU A 1 223 ? -17.979 -3.514 8.820 1.00 89.88 223 LEU A N 1
ATOM 1852 C CA . LEU A 1 223 ? -18.115 -4.952 8.576 1.00 89.88 223 LEU A CA 1
ATOM 1853 C C . LEU A 1 223 ? -19.501 -5.304 8.029 1.00 89.88 223 LEU A C 1
ATOM 1855 O O . LEU A 1 223 ? -19.621 -6.112 7.106 1.00 89.88 223 LEU A O 1
ATOM 1859 N N . VAL A 1 224 ? -20.560 -4.735 8.610 1.00 89.62 224 VAL A N 1
ATOM 1860 C CA . VAL A 1 224 ? -21.937 -4.941 8.145 1.00 89.62 224 VAL A CA 1
ATOM 1861 C C . VAL A 1 224 ? -22.087 -4.431 6.717 1.00 89.62 224 VAL A C 1
ATOM 1863 O O . VAL A 1 224 ? -22.657 -5.131 5.877 1.00 89.62 224 VAL A O 1
ATOM 1866 N N . ALA A 1 225 ? -21.545 -3.252 6.423 1.00 85.94 225 ALA A N 1
ATOM 1867 C CA . ALA A 1 225 ? -21.569 -2.691 5.085 1.00 85.94 225 ALA A CA 1
ATOM 1868 C C . ALA A 1 225 ? -20.765 -3.546 4.089 1.00 85.94 225 ALA A C 1
ATOM 1870 O O . ALA A 1 225 ? -21.285 -3.861 3.025 1.00 85.94 225 ALA A O 1
ATOM 1871 N N . LEU A 1 226 ? -19.580 -4.044 4.458 1.00 86.12 226 LEU A N 1
ATOM 1872 C CA . LEU A 1 226 ? -18.788 -4.958 3.623 1.00 86.12 226 LEU A CA 1
ATOM 1873 C C . LEU A 1 226 ? -19.483 -6.301 3.379 1.00 86.12 226 LEU A C 1
ATOM 1875 O O . LEU A 1 226 ? -19.385 -6.860 2.290 1.00 86.12 226 LEU A O 1
ATOM 1879 N N . LYS A 1 227 ? -20.214 -6.826 4.367 1.00 87.94 227 LYS A N 1
ATOM 1880 C CA . LYS A 1 227 ? -21.035 -8.034 4.195 1.00 87.94 227 LYS A CA 1
ATOM 1881 C C . LYS A 1 227 ? -22.182 -7.802 3.219 1.00 87.94 227 LYS A C 1
ATOM 1883 O O . LYS A 1 227 ? -22.426 -8.658 2.372 1.00 87.94 227 LYS A O 1
ATOM 1888 N N . ARG A 1 228 ? -22.879 -6.665 3.333 1.00 86.38 228 ARG A N 1
ATOM 1889 C CA . ARG A 1 228 ? -23.937 -6.274 2.385 1.00 86.38 228 ARG A CA 1
ATOM 1890 C C . ARG A 1 228 ? -23.367 -6.110 0.986 1.00 86.38 228 ARG A C 1
ATOM 1892 O O . ARG A 1 228 ? -23.896 -6.702 0.057 1.00 86.38 228 ARG A O 1
ATOM 1899 N N . PHE A 1 229 ? -22.244 -5.412 0.880 1.00 82.44 229 PHE A N 1
ATOM 1900 C CA . PHE A 1 229 ? -21.495 -5.234 -0.350 1.00 82.44 229 PHE A CA 1
ATOM 1901 C C . PHE A 1 229 ? -21.122 -6.583 -0.985 1.00 82.44 229 PHE A C 1
ATOM 1903 O O . PHE A 1 229 ? -21.503 -6.845 -2.119 1.00 82.44 229 PHE A O 1
ATOM 1910 N N . SER A 1 230 ? -20.489 -7.498 -0.239 1.00 84.38 230 SER A N 1
ATOM 1911 C CA . SER A 1 230 ? -20.173 -8.862 -0.707 1.00 84.38 230 SER A CA 1
ATOM 1912 C C . SER A 1 230 ? -21.419 -9.651 -1.129 1.00 84.38 230 SER A C 1
ATOM 1914 O O . SER A 1 230 ? -21.372 -10.384 -2.114 1.00 84.38 230 SER A O 1
ATOM 1916 N N . GLY A 1 231 ? -22.545 -9.494 -0.427 1.00 83.94 231 GLY A N 1
ATOM 1917 C CA . GLY A 1 231 ? -23.818 -10.101 -0.821 1.00 83.94 231 GLY A CA 1
ATOM 1918 C C . GLY A 1 231 ? -24.340 -9.549 -2.148 1.00 83.94 231 GLY A C 1
ATOM 1919 O O . GLY A 1 231 ? -24.649 -10.318 -3.057 1.00 83.94 231 GLY A O 1
ATOM 1920 N N . ASN A 1 232 ? -24.377 -8.224 -2.286 1.00 81.06 232 ASN A N 1
ATOM 1921 C CA . ASN A 1 232 ? -24.861 -7.543 -3.484 1.00 81.06 232 ASN A CA 1
ATOM 1922 C C . A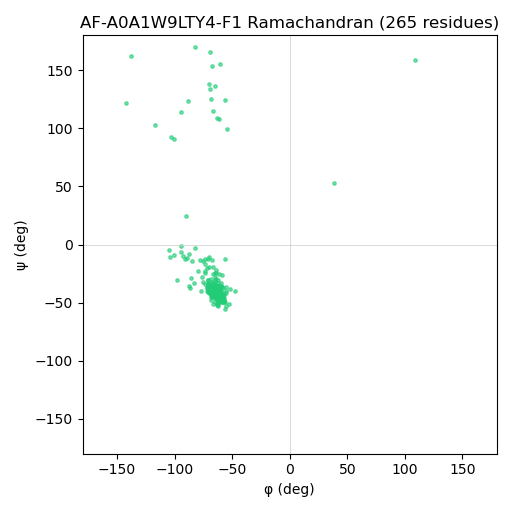SN A 1 232 ? -23.954 -7.799 -4.699 1.00 81.06 232 ASN A C 1
ATOM 1924 O O . ASN A 1 232 ? -24.441 -7.944 -5.817 1.00 81.06 232 ASN A O 1
ATOM 1928 N N . LEU A 1 233 ? -22.645 -7.941 -4.483 1.00 71.31 233 LEU A N 1
ATOM 1929 C CA . LEU A 1 233 ? -21.661 -8.241 -5.522 1.00 71.31 233 LEU A CA 1
ATOM 1930 C C . LEU A 1 233 ? -21.988 -9.511 -6.322 1.00 71.31 233 LEU A C 1
ATOM 1932 O O . LEU A 1 233 ? -21.811 -9.520 -7.537 1.00 71.31 233 LEU A O 1
ATOM 1936 N N . THR A 1 234 ? -22.538 -10.549 -5.682 1.00 69.31 234 THR A N 1
ATOM 1937 C CA . THR A 1 234 ? -22.968 -11.770 -6.395 1.00 69.31 234 THR A CA 1
ATOM 1938 C C . THR A 1 234 ? -24.100 -11.524 -7.398 1.00 69.31 234 THR A C 1
ATOM 1940 O O . THR A 1 234 ? -24.235 -12.264 -8.370 1.00 69.31 234 THR A O 1
ATOM 1943 N N . LEU A 1 235 ? -24.900 -10.474 -7.197 1.00 68.69 235 LEU A N 1
ATOM 1944 C CA . LEU A 1 235 ? -25.990 -10.084 -8.095 1.00 68.69 235 LEU A CA 1
ATOM 1945 C C . LEU A 1 235 ? -25.490 -9.180 -9.234 1.00 68.69 235 LEU A C 1
ATOM 1947 O O . LEU A 1 235 ? -26.043 -9.189 -10.338 1.00 68.69 235 LEU A O 1
ATOM 1951 N N . PHE A 1 236 ? -24.428 -8.414 -8.978 1.00 66.62 236 PHE A N 1
ATOM 1952 C CA . PHE A 1 236 ? -23.957 -7.348 -9.856 1.00 66.62 236 PHE A CA 1
ATOM 1953 C C . PHE A 1 236 ? -23.024 -7.778 -10.990 1.00 66.62 236 PHE A C 1
ATOM 1955 O O . PHE A 1 236 ? -22.906 -7.035 -11.965 1.00 66.62 236 PHE A O 1
ATOM 1962 N N . ASP A 1 237 ? -22.463 -8.991 -10.954 1.00 61.97 237 ASP A N 1
ATOM 1963 C CA . ASP A 1 237 ? -21.716 -9.572 -12.088 1.00 61.97 237 ASP A CA 1
ATOM 1964 C C . ASP A 1 237 ? -22.544 -9.630 -13.395 1.00 61.97 237 ASP A C 1
ATOM 1966 O O . ASP A 1 237 ? -22.007 -9.822 -14.485 1.00 61.97 237 ASP A O 1
ATOM 1970 N N . SER A 1 238 ? -23.862 -9.416 -13.309 1.00 63.59 238 SER A N 1
ATOM 1971 C CA . SER A 1 238 ? -24.788 -9.416 -14.441 1.00 63.59 238 SER A CA 1
ATOM 1972 C C . SER A 1 238 ? -25.056 -8.044 -15.094 1.00 63.59 238 SER A C 1
ATOM 1974 O O . SER A 1 238 ? -25.674 -8.018 -16.161 1.00 63.59 238 SER A O 1
ATOM 1976 N N . GLN A 1 239 ? -24.625 -6.900 -14.523 1.00 70.62 239 GLN A N 1
ATOM 1977 C CA . GLN A 1 239 ? -25.017 -5.562 -15.021 1.00 70.62 239 GLN A CA 1
ATOM 1978 C C . GLN A 1 239 ? -23.900 -4.496 -14.974 1.00 70.62 239 GLN A C 1
ATOM 1980 O O . GLN A 1 239 ? -23.431 -4.105 -13.914 1.00 70.62 239 GLN A O 1
ATOM 1985 N N . ILE A 1 240 ? -23.559 -3.902 -16.129 1.00 60.59 240 ILE A N 1
ATOM 1986 C CA . ILE A 1 240 ? -22.528 -2.840 -16.261 1.00 60.59 240 ILE A CA 1
ATOM 1987 C C . ILE A 1 240 ? -22.871 -1.559 -15.468 1.00 60.59 240 ILE A C 1
ATOM 1989 O O . ILE A 1 240 ? -21.974 -0.871 -14.984 1.00 60.59 240 ILE A O 1
ATOM 1993 N N . ASN A 1 241 ? -24.157 -1.231 -15.292 1.00 63.88 241 ASN A N 1
ATOM 1994 C CA . ASN A 1 241 ? -24.572 -0.043 -14.531 1.00 63.88 241 ASN A CA 1
ATOM 1995 C C . ASN A 1 241 ? -24.350 -0.182 -13.015 1.00 63.88 241 ASN A C 1
ATOM 1997 O O . ASN A 1 241 ? -24.226 0.836 -12.336 1.00 63.88 241 ASN A O 1
ATOM 2001 N N . ALA A 1 242 ? -24.226 -1.409 -12.502 1.00 66.88 242 ALA A N 1
ATOM 2002 C CA . ALA A 1 242 ? -24.006 -1.671 -11.084 1.00 66.88 242 ALA A CA 1
ATOM 2003 C C . ALA A 1 242 ? -22.644 -1.175 -10.581 1.00 66.88 242 ALA A C 1
ATOM 2005 O O . ALA A 1 242 ? -22.489 -0.847 -9.410 1.00 66.88 242 ALA A O 1
ATOM 2006 N N . GLN A 1 243 ? -21.655 -1.056 -11.470 1.00 68.00 243 GLN A N 1
ATOM 2007 C CA . GLN A 1 243 ? -20.293 -0.683 -11.099 1.00 68.00 243 GLN A CA 1
ATOM 2008 C C . GLN A 1 243 ? -20.206 0.681 -10.391 1.00 68.00 243 GLN A C 1
ATOM 2010 O O . GLN A 1 243 ? -19.445 0.830 -9.442 1.00 68.00 243 GLN A O 1
ATOM 2015 N N . LYS A 1 244 ? -21.030 1.661 -10.788 1.00 75.56 244 LYS A N 1
ATOM 2016 C CA . LYS A 1 244 ? -21.059 2.981 -10.133 1.00 75.56 244 LYS A CA 1
ATOM 2017 C C . LYS A 1 244 ? -21.681 2.949 -8.738 1.00 75.56 244 LYS A C 1
ATOM 2019 O O . LYS A 1 244 ? -21.274 3.729 -7.883 1.00 75.56 244 LYS A O 1
ATOM 2024 N N . GLU A 1 245 ? -22.680 2.097 -8.526 1.00 78.31 245 GLU A N 1
ATOM 2025 C CA . GLU A 1 245 ? -23.328 1.935 -7.218 1.00 78.31 245 GLU A CA 1
ATOM 2026 C C . GLU A 1 245 ? -22.380 1.231 -6.243 1.00 78.31 245 GLU A C 1
ATOM 2028 O O . GLU A 1 245 ? -22.218 1.679 -5.111 1.00 78.31 245 GLU A O 1
ATOM 2033 N N . ILE A 1 246 ? -21.660 0.218 -6.731 1.00 72.62 246 ILE A N 1
ATOM 2034 C CA . ILE A 1 246 ? -20.603 -0.499 -6.005 1.00 72.62 246 ILE A CA 1
ATOM 2035 C C . ILE A 1 246 ? -19.492 0.462 -5.550 1.00 72.62 246 ILE A C 1
ATOM 2037 O O . ILE A 1 246 ? -19.141 0.484 -4.369 1.00 72.62 246 ILE A O 1
ATOM 2041 N N . ASP A 1 247 ? -18.975 1.298 -6.456 1.00 77.50 247 ASP A N 1
ATOM 2042 C CA . ASP A 1 247 ? -17.948 2.293 -6.115 1.00 77.50 247 ASP A CA 1
ATOM 2043 C C . ASP A 1 247 ? -18.460 3.297 -5.066 1.00 77.50 247 ASP A C 1
ATOM 2045 O O . ASP A 1 247 ? -17.724 3.701 -4.162 1.00 77.50 247 ASP A O 1
ATOM 2049 N N . ALA A 1 248 ? -19.731 3.701 -5.160 1.00 83.81 248 ALA A N 1
ATOM 2050 C CA . ALA A 1 248 ? -20.348 4.619 -4.208 1.00 83.81 248 ALA A CA 1
ATOM 2051 C C . ALA A 1 248 ? -20.512 3.993 -2.812 1.00 83.81 248 ALA A C 1
ATOM 2053 O O . ALA A 1 248 ? -20.230 4.669 -1.819 1.00 83.81 248 ALA A O 1
ATOM 2054 N N . GLU A 1 249 ? -20.909 2.719 -2.724 1.00 82.56 249 GLU A N 1
ATOM 2055 C CA . GLU A 1 249 ? -21.018 1.991 -1.453 1.00 82.56 249 GLU A CA 1
ATOM 2056 C C . GLU A 1 249 ? -19.658 1.862 -0.762 1.00 82.56 249 GLU A C 1
ATOM 2058 O O . GLU A 1 249 ? -19.524 2.253 0.400 1.00 82.56 249 GLU A O 1
ATOM 2063 N N . LEU A 1 250 ? -18.624 1.393 -1.472 1.00 80.31 250 LEU A N 1
ATOM 2064 C CA . LEU A 1 250 ? -17.278 1.291 -0.899 1.00 80.31 250 LEU A CA 1
ATOM 2065 C C . LEU A 1 250 ? -16.762 2.650 -0.442 1.00 80.31 250 LEU A C 1
ATOM 2067 O O . LEU A 1 250 ? -16.203 2.759 0.648 1.00 80.31 250 LEU A O 1
ATOM 2071 N N . LYS A 1 251 ? -16.988 3.703 -1.234 1.00 85.06 251 LYS A N 1
ATOM 2072 C CA . LYS A 1 251 ? -16.600 5.068 -0.872 1.00 85.06 251 LYS A CA 1
ATOM 2073 C C . LYS A 1 251 ? -17.310 5.564 0.391 1.00 85.06 251 LYS A C 1
ATOM 2075 O O . LYS A 1 251 ? -16.683 6.267 1.179 1.00 85.06 251 LYS A O 1
ATOM 2080 N N . ALA A 1 252 ? -18.570 5.190 0.605 1.00 86.50 252 ALA A N 1
ATOM 2081 C CA . ALA A 1 252 ? -19.315 5.542 1.812 1.00 86.50 252 ALA A CA 1
ATOM 2082 C C . ALA A 1 252 ? -18.768 4.829 3.061 1.00 86.50 252 ALA A C 1
ATOM 2084 O O . ALA A 1 252 ? -18.571 5.479 4.086 1.00 86.50 252 ALA A O 1
ATOM 2085 N N . ILE A 1 253 ? -18.447 3.531 2.964 1.00 82.69 253 ILE A N 1
ATOM 2086 C CA . ILE A 1 253 ? -17.789 2.766 4.048 1.00 82.69 253 ILE A CA 1
ATOM 2087 C C . ILE A 1 253 ? -16.475 3.440 4.433 1.00 82.69 253 ILE A C 1
ATOM 2089 O O . ILE A 1 253 ? -16.193 3.731 5.594 1.00 82.69 253 ILE A O 1
ATOM 2093 N N . ASN A 1 254 ? -15.699 3.737 3.401 1.00 79.50 254 ASN A N 1
ATOM 2094 C CA . ASN A 1 254 ? -14.424 4.401 3.491 1.00 79.50 254 ASN A CA 1
ATOM 2095 C C . ASN A 1 254 ? -14.533 5.771 4.184 1.00 79.50 254 ASN A C 1
ATOM 2097 O O . ASN A 1 254 ? -13.786 6.075 5.118 1.00 79.50 254 ASN A O 1
ATOM 2101 N N . GLN A 1 255 ? -15.500 6.588 3.779 1.00 87.00 255 GLN A N 1
ATOM 2102 C CA . GLN A 1 255 ? -15.757 7.872 4.416 1.00 87.00 255 GLN A CA 1
ATOM 2103 C C . GLN A 1 255 ? -16.133 7.720 5.900 1.00 87.00 255 GLN A C 1
ATOM 2105 O O . GLN A 1 255 ? -15.586 8.454 6.720 1.00 87.00 255 GLN A O 1
ATOM 2110 N N . GLY A 1 256 ? -16.973 6.742 6.254 1.00 83.00 256 GLY A N 1
ATOM 2111 C CA . GLY A 1 256 ? -17.358 6.482 7.646 1.00 83.00 256 GLY A CA 1
ATOM 2112 C C . GLY A 1 256 ? -16.172 6.125 8.550 1.00 83.00 256 GLY A C 1
ATOM 2113 O O . GLY A 1 256 ? -16.059 6.647 9.659 1.00 83.00 256 GLY A O 1
ATOM 2114 N N . LEU A 1 257 ? -15.231 5.309 8.060 1.00 81.19 257 LEU A N 1
ATOM 2115 C CA . LEU A 1 257 ? -13.995 5.001 8.794 1.00 81.19 257 LEU A CA 1
ATOM 2116 C C . LEU A 1 257 ? -13.113 6.241 8.985 1.00 81.19 257 LEU A C 1
ATOM 2118 O O . LEU A 1 257 ? -12.571 6.456 10.066 1.00 81.19 257 LEU A O 1
ATOM 2122 N N . GLN A 1 258 ? -12.975 7.082 7.957 1.00 83.69 258 GLN A N 1
ATOM 2123 C CA . GLN A 1 258 ? -12.191 8.318 8.066 1.00 83.69 258 GLN A CA 1
ATOM 2124 C C . GLN A 1 258 ? -12.825 9.344 9.004 1.00 83.69 258 GLN A C 1
ATOM 2126 O O . GLN A 1 258 ? -12.104 10.082 9.675 1.00 83.69 258 GLN A O 1
ATOM 2131 N N . GLU A 1 259 ? -14.152 9.417 9.055 1.00 85.44 259 GLU A N 1
ATOM 2132 C CA . GLU A 1 259 ? -14.865 10.263 10.012 1.00 85.44 259 GLU A CA 1
ATOM 2133 C C . GLU A 1 259 ? -14.594 9.800 11.449 1.00 85.44 259 GLU A C 1
ATOM 2135 O O . GLU A 1 259 ? -14.197 10.625 12.271 1.00 85.44 259 GLU A O 1
ATOM 2140 N N . ALA A 1 260 ? -14.638 8.489 11.713 1.00 80.19 260 ALA A N 1
ATOM 2141 C CA . ALA A 1 260 ? -14.280 7.929 13.019 1.00 80.19 260 ALA A CA 1
ATOM 2142 C C . ALA A 1 260 ? -12.811 8.187 13.405 1.00 80.19 260 ALA A C 1
ATOM 2144 O O . ALA A 1 260 ? -12.507 8.452 14.567 1.00 80.19 260 ALA A O 1
ATOM 2145 N N . ILE A 1 261 ? -11.884 8.163 12.439 1.00 80.75 261 ILE A N 1
ATOM 2146 C CA . ILE A 1 261 ? -10.482 8.548 12.678 1.00 80.75 261 ILE A CA 1
ATOM 2147 C C . ILE A 1 261 ? -10.381 10.037 13.054 1.00 80.75 261 ILE A C 1
ATOM 2149 O O . ILE A 1 261 ? -9.649 10.394 13.978 1.00 80.75 261 ILE A O 1
ATOM 2153 N N . LYS A 1 262 ? -11.098 10.922 12.348 1.00 84.31 262 LYS A N 1
ATOM 2154 C CA . LYS A 1 262 ? -11.048 12.378 12.575 1.00 84.31 262 LYS A CA 1
ATOM 2155 C C . LYS A 1 262 ? -11.663 12.807 13.899 1.00 84.31 262 LYS A C 1
ATOM 2157 O O . LYS A 1 262 ? -11.145 13.745 14.504 1.00 84.31 262 LYS A O 1
ATOM 2162 N N . GLU A 1 263 ? -12.740 12.153 14.321 1.00 78.81 263 GLU A N 1
ATOM 2163 C CA . GLU A 1 263 ? -13.429 12.443 15.582 1.00 78.81 263 GLU A CA 1
ATOM 2164 C C . GLU A 1 263 ? -12.488 12.257 16.780 1.00 78.81 263 GLU A C 1
ATOM 2166 O O . GLU A 1 263 ? -12.478 13.076 17.687 1.00 78.81 263 GLU A O 1
ATOM 2171 N N . VAL A 1 264 ? -11.587 11.271 16.727 1.00 70.00 264 VAL A N 1
ATOM 2172 C CA . VAL A 1 264 ? -10.595 11.045 17.795 1.00 70.00 264 VAL A CA 1
ATOM 2173 C C . VAL A 1 264 ? -9.388 11.988 17.716 1.00 70.00 264 VAL A C 1
ATOM 2175 O O . VAL A 1 264 ? -8.698 12.211 18.709 1.00 70.00 264 VAL A O 1
ATOM 2178 N N . LEU A 1 265 ? -9.100 12.550 16.539 1.00 67.00 265 LEU A N 1
ATOM 2179 C CA . LEU A 1 265 ? -7.971 13.465 16.335 1.00 67.00 265 LEU A CA 1
ATOM 2180 C C . LEU A 1 265 ? -8.316 14.938 16.579 1.00 67.00 265 LEU A C 1
ATOM 2182 O O . LEU A 1 265 ? -7.401 15.761 16.616 1.00 67.00 265 LEU A O 1
ATOM 2186 N N . SER A 1 266 ? -9.601 15.269 16.703 1.00 65.38 266 SER A N 1
ATOM 2187 C CA . SER A 1 266 ? -10.091 16.635 16.894 1.00 65.38 266 SER A CA 1
ATOM 2188 C C . SER A 1 266 ? -10.465 16.826 18.373 1.00 65.38 266 SER A C 1
ATOM 2190 O O . SER A 1 266 ? -11.576 16.454 18.737 1.00 65.38 266 SER A O 1
ATOM 2192 N N . PRO A 1 267 ? -9.544 17.312 19.233 1.00 51.94 267 PRO A N 1
ATOM 2193 C 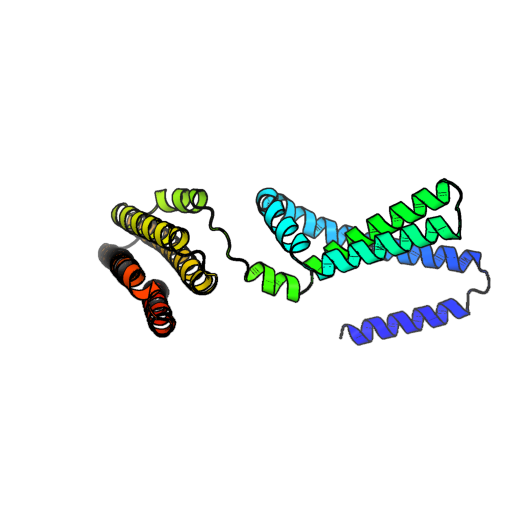CA . PRO A 1 267 ? -9.829 17.596 20.641 1.00 51.94 267 PRO A CA 1
ATOM 2194 C C . PRO A 1 267 ? -10.809 18.759 20.828 1.00 51.94 267 PRO A C 1
ATOM 2196 O O . PRO A 1 267 ? -10.867 19.646 19.941 1.00 51.94 267 PRO A O 1
#

Radius of gyration: 28.52 Å; Cα contacts (8 Å, |Δi|>4): 124; chains: 1; bounding box: 74×44×72 Å

Mean predicted aligned error: 13.19 Å

pLDDT: mean 80.78, std 13.4, range [40.5, 97.06]